Protein 2F7V (pdb70)

InterPro domains:
  IPR002933 Peptidase M20 [PF01546] (68-362)
  IPR011650 Peptidase M20, dimerisation domain [PF07687] (164-271)
  IPR036264 Bacterial exopeptidase dimerisation domain [SSF55031] (166-272)
  IPR043697 N-acetyl-L-citrulline deacetylase ArgE'-like [MF_02236] (4-364)
  IPR043697 N-acetyl-L-citrulline deacetylase ArgE'-like [NF006439] (1-364)
  IPR050072 Peptidase M20A family, bacterial cell wall biosynthesis [PTHR43808] (8-363)

B-factor: mean 25.12, std 8.08, range [11.91, 57.99]

GO terms:
  GO:0008777 acetylornithine deacetylase activity (F, EXP)
  GO:0043909 N-acetylcitrulline deacetylase activity (F, EXP)

Organism: Xanthomonas campestris pv. campestris (strain ATCC 33913 / DSM 3586 / NCPPB 528 / LMG 568 / P 25) (NCBI:txid190485)

Solvent-accessible surface area: 15583 Å² total; per-residue (Å²): 170,84,39,127,27,0,35,37,0,6,119,20,0,95,42,0,0,62,48,74,4,73,5,82,107,16,88,16,60,23,148,26,47,6,0,67,45,0,114,78,43,8,68,66,20,148,45,74,30,48,87,48,24,109,7,0,0,4,0,24,0,31,14,50,104,22,102,50,0,7,1,1,4,0,0,1,20,66,44,54,104,160,32,84,39,79,19,33,85,23,64,136,52,170,78,75,0,17,0,3,0,0,0,8,0,1,0,0,0,0,0,0,0,1,0,1,71,62,28,123,18,60,3,0,0,2,0,0,0,0,24,36,28,70,74,56,72,0,2,68,33,6,42,93,97,58,44,117,30,88,0,0,3,4,3,6,2,11,97,1,65,0,3,8,2,0,1,0,36,1,36,2,15,0,99,3,51,27,107,108,83,77,127,6,27,9,0,52,117,13,8,145,181,0,7,33,90,0,99,100,47,25,132,78,41,51,168,37,193,17,49,75,12,70,5,10,119,31,94,51,57,112,72,75,29,40,146,139,112,153,98,113,5,92,58,4,36,4,99,7,16,2,83,2,6,6,50,42,95,31,97,28,13,26,68,48,0,32,60,41,10,110,30,84,20,71,70,61,73,56,46,37,93,3,44,9,1,3,20,38,84,93,66,77,0,88,88,44,78,78,20,2,83,84,22,0,74,70,13,105,8,72,74,11,133,20,27,41,34,27,0,4,0,0,42,0,2,56,46,53,22,18,5,1,0,3,0,0,2,52,68,62,36,10,103,53,37,40,2,53,2,39,20,71,20,0,42,144,1,0,74,13,0,35,94,36,13,43,41,171

Foldseek 3Di:
DDDLLLVQLVVLLQQLLLFAQAPVVLPADQPDTPNVVLVVLQPQWDWDWDDPDSNKIKIKIWHDDAQEEEEAESHFHDADDPFPDAQSGWDDDPWWIFHTCCQRASSLVSLLSSLSVVARFTYIYMYTRHWPDFPHDRVVVVLVVVDHHQEYEYEHAPQQFWAQWEWKKWKKKFKAFADPVPCSNASVSLVVQLVVQLVVVQVVQQQDDDQHDGTKAKFWDDKDWDDDDPDGTRMMMTMMMITHGAQDDPVVSLVSSQVSGVVGTPDMGTRDIGHIRAHDHPVLNVVLSVSLVVVCVVLVGHHDTYYHDDDCQNVVNVSPHSYIYGHFHDCVLGPHHRRMTTSVRSVSSSVSVSCVGPND

Secondary structure (DSSP, 8-state):
---HHHHHHHHHHHHHHHS--BTTTT---SSSHHHHHHHTT-TT-EEEEEE-STT-EEEEEEES--SEEEEEE--B----SS-SS-TTS-EE-SSEEE-TTTTTTHHHHHHHHHHHTT----EEEEEES-TTSSS--HHHHHHTT----SEEEE---STT-BB--B--EEEEEEEEE-----TTS-HHHHHHHHHHHHHHHHHHTTT-EETTEES-EEEEEEEEE-SSTTS--SEEEEEEEEEPPTT--HHHHHHHHHHT-SS--SEEEEEEEE--BS-SSHHHHHHHHHHHHHHHHHTTPPBPPPBSS--THHHHHHTT--EEE--SS-GGGTT-TT-EEEHHHHHHHHHHHHHHHH--

CATH classification: 3.40.630.10 (+1 more: 3.30.70.360)

Nearest PDB structures (foldseek):
  2f7v-assembly1_A  TM=1.003E+00  e=1.109E-80  Xanthomonas campestris
  7lgp-assembly1_A  TM=7.594E-01  e=4.986E-23  Shigella flexneri 2a str. 301
  3ki9-assembly1_A  TM=6.583E-01  e=4.016E-18  Staphylococcus aureus subsp. aureus COL
  3khx-assembly1_A  TM=4.015E-01  e=1.243E-12  Staphylococcus aureus subsp. aureus COL
  3khz-assembly1_A  TM=4.023E-01  e=6.038E-12  Staphylococcus aureus subsp. aureus COL

Structure (mmCIF, N/CA/C/O backbone):
data_2F7V
#
_entry.id   2F7V
#
_cell.length_a   94.068
_cell.length_b   95.429
_cell.length_c   43.670
_cell.angle_alpha   90.00
_cell.angle_beta   93.77
_cell.angle_gamma   90.00
#
_symmetry.space_group_name_H-M   'C 1 2 1'
#
loop_
_entity.id
_entity.type
_entity.pdbx_description
1 polymer 'aectylcitrulline deacetylase'
2 non-polymer 'COBALT (II) ION'
3 water water
#
loop_
_atom_site.group_PDB
_atom_site.id
_atom_site.type_symbol
_atom_site.label_atom_id
_atom_site.label_alt_id
_atom_site.label_comp_id
_atom_site.label_asym_id
_atom_site.label_entity_id
_atom_site.label_seq_id
_atom_site.pdbx_PDB_ins_code
_atom_site.Cartn_x
_atom_site.Cartn_y
_atom_site.Cartn_z
_atom_site.occupancy
_atom_site.B_iso_or_equiv
_atom_site.auth_seq_id
_atom_site.auth_comp_id
_atom_site.auth_asym_id
_atom_site.auth_atom_id
_atom_site.pdbx_PDB_model_num
ATOM 1 N N . HIS A 1 3 ? 46.352 42.202 15.458 1.00 39.18 0 HIS A N 1
ATOM 2 C CA . HIS A 1 3 ? 46.943 41.971 14.108 1.00 38.97 0 HIS A CA 1
ATOM 3 C C . HIS A 1 3 ? 46.119 42.646 13.021 1.00 38.03 0 HIS A C 1
ATOM 4 O O . HIS A 1 3 ? 44.894 42.518 12.979 1.00 37.04 0 HIS A O 1
ATOM 11 N N . MET A 1 4 ? 46.799 43.363 12.137 1.00 35.89 1 MET A N 1
ATOM 12 C CA . MET A 1 4 ? 46.116 44.063 11.065 1.00 34.91 1 MET A CA 1
ATOM 13 C C . MET A 1 4 ? 46.843 43.931 9.736 1.00 33.20 1 MET A C 1
ATOM 14 O O . MET A 1 4 ? 48.064 43.769 9.688 1.00 31.82 1 MET A O 1
ATOM 19 N N . THR A 1 5 ? 46.071 43.984 8.659 1.00 29.98 2 THR A N 1
ATOM 20 C CA . THR A 1 5 ? 46.603 43.910 7.308 1.00 27.68 2 THR A CA 1
ATOM 21 C C . THR A 1 5 ? 45.843 44.964 6.523 1.00 27.22 2 THR A C 1
ATOM 22 O O . THR A 1 5 ? 44.757 45.379 6.932 1.00 24.71 2 THR A O 1
ATOM 26 N N . ASP A 1 6 ? 46.406 45.405 5.406 1.00 26.03 3 ASP A N 1
ATOM 27 C CA . ASP A 1 6 ? 45.740 46.408 4.590 1.00 26.29 3 ASP A CA 1
ATOM 28 C C . ASP A 1 6 ? 44.408 45.869 4.083 1.00 24.48 3 ASP A C 1
ATOM 29 O O . ASP A 1 6 ? 43.422 46.598 4.004 1.00 22.10 3 ASP A O 1
ATOM 34 N N . LEU A 1 7 ? 44.390 44.585 3.741 1.00 24.37 4 LEU A N 1
ATOM 35 C CA . LEU A 1 7 ? 43.183 43.951 3.227 1.00 23.88 4 LEU A CA 1
ATOM 36 C C . LEU A 1 7 ? 42.083 43.932 4.282 1.00 22.66 4 LEU A C 1
ATOM 37 O O . LEU A 1 7 ? 40.915 44.186 3.981 1.00 21.68 4 LEU A O 1
ATOM 42 N N . LEU A 1 8 ? 42.455 43.627 5.521 1.00 21.91 5 LEU A N 1
ATOM 43 C CA . LEU A 1 8 ? 41.484 43.594 6.610 1.00 22.07 5 LEU A CA 1
ATOM 44 C C . LEU A 1 8 ? 41.040 45.020 6.945 1.00 22.40 5 LEU A C 1
ATOM 45 O O . LEU A 1 8 ? 39.862 45.273 7.208 1.00 21.37 5 LEU A O 1
ATOM 50 N N . ALA A 1 9 ? 41.989 45.950 6.931 1.00 21.78 6 ALA A N 1
ATOM 51 C CA . ALA A 1 9 ? 41.683 47.345 7.226 1.00 21.63 6 ALA A CA 1
ATOM 52 C C . ALA A 1 9 ? 40.660 47.871 6.233 1.00 20.83 6 ALA A C 1
ATOM 53 O O . ALA A 1 9 ? 39.724 48.574 6.607 1.00 20.24 6 ALA A O 1
ATOM 55 N N . SER A 1 10 ? 40.845 47.525 4.963 1.00 20.63 7 SER A N 1
ATOM 56 C CA . SER A 1 10 ? 39.931 47.961 3.917 1.00 21.54 7 SER A CA 1
ATOM 57 C C . SER A 1 10 ? 38.570 47.304 4.098 1.00 20.65 7 SER A C 1
ATOM 58 O O . SER A 1 10 ? 37.538 47.943 3.908 1.00 18.96 7 SER A O 1
ATOM 61 N N . THR A 1 11 ? 38.571 46.026 4.460 1.00 18.95 8 THR A N 1
ATOM 62 C CA . THR A 1 11 ? 37.322 45.308 4.691 1.00 18.99 8 THR A CA 1
ATOM 63 C C . THR A 1 11 ? 36.529 46.011 5.796 1.00 19.56 8 THR A C 1
ATOM 64 O O . THR A 1 11 ? 35.327 46.246 5.659 1.00 18.62 8 THR A O 1
ATOM 68 N N . LEU A 1 12 ? 37.211 46.364 6.881 1.00 18.31 9 LEU A N 1
ATOM 69 C CA . LEU A 1 12 ? 36.561 47.028 8.008 1.00 20.10 9 LEU A CA 1
ATOM 70 C C . LEU A 1 12 ? 35.992 48.396 7.648 1.00 21.14 9 LEU A C 1
ATOM 71 O O . LEU A 1 12 ? 34.928 48.782 8.143 1.00 20.79 9 LEU A O 1
ATOM 76 N N . GLU A 1 13 ? 36.696 49.126 6.787 1.00 22.24 10 GLU A N 1
ATOM 77 C CA . GLU A 1 13 ? 36.245 50.450 6.371 1.00 23.24 10 GLU A CA 1
ATOM 78 C C . GLU A 1 13 ? 34.972 50.321 5.548 1.00 21.61 10 GLU A C 1
ATOM 79 O O . GLU A 1 13 ? 34.001 51.044 5.773 1.00 21.79 10 GLU A O 1
ATOM 85 N N . HIS A 1 14 ? 34.977 49.387 4.604 1.00 19.95 11 HIS A N 1
ATOM 86 C CA . HIS A 1 14 ? 33.808 49.151 3.771 1.00 21.57 11 HIS A CA 1
ATOM 87 C C . HIS A 1 14 ? 32.655 48.627 4.613 1.00 20.17 11 HIS A C 1
ATOM 88 O O . HIS A 1 14 ? 31.503 48.991 4.391 1.00 19.95 11 HIS A O 1
ATOM 95 N N . LEU A 1 15 ? 32.968 47.776 5.584 1.00 20.25 12 LEU A N 1
ATOM 96 C CA . LEU A 1 15 ? 31.935 47.207 6.443 1.00 19.09 12 LEU A CA 1
ATOM 97 C C . LEU A 1 15 ? 31.249 48.283 7.281 1.00 20.69 12 LEU A C 1
ATOM 98 O O . LEU A 1 15 ? 30.025 48.273 7.436 1.00 19.29 12 LEU A O 1
ATOM 103 N N . GLU A 1 16 ? 32.032 49.219 7.813 1.00 21.12 13 GLU A N 1
ATOM 104 C CA . GLU A 1 16 ? 31.464 50.292 8.627 1.00 21.69 13 GLU A CA 1
ATOM 105 C C . GLU A 1 16 ? 30.408 51.045 7.825 1.00 20.53 13 GLU A C 1
ATOM 106 O O . GLU A 1 16 ? 29.329 51.353 8.333 1.00 20.69 13 GLU A O 1
ATOM 112 N N . THR A 1 17 ? 30.727 51.332 6.567 1.00 19.12 14 THR A N 1
ATOM 113 C CA . THR A 1 17 ? 29.815 52.041 5.678 1.00 20.43 14 THR A CA 1
ATOM 114 C C . THR A 1 17 ? 28.586 51.181 5.377 1.00 19.73 14 THR A C 1
ATOM 115 O O . THR A 1 17 ? 27.451 51.636 5.507 1.00 20.00 14 THR A O 1
ATOM 119 N N . LEU A 1 18 ? 28.816 49.935 4.977 1.00 19.81 15 LEU A N 1
ATOM 120 C CA . LEU A 1 18 ? 27.711 49.030 4.664 1.00 18.90 15 LEU A CA 1
ATOM 121 C C . LEU A 1 18 ? 26.738 48.893 5.826 1.00 18.83 15 LEU A C 1
ATOM 122 O O . LEU A 1 18 ? 25.521 48.909 5.631 1.00 18.53 15 LEU A O 1
ATOM 127 N N . VAL A 1 19 ? 27.275 48.760 7.034 1.00 17.35 16 VAL A N 1
ATOM 128 C CA . VAL A 1 19 ? 26.446 48.621 8.220 1.00 19.46 16 VAL A CA 1
ATOM 129 C C . VAL A 1 19 ? 25.600 49.870 8.459 1.00 19.48 16 VAL A C 1
ATOM 130 O O . VAL A 1 19 ? 24.454 49.766 8.889 1.00 20.29 16 VAL A O 1
ATOM 134 N N . SER A 1 20 ? 26.162 51.042 8.171 1.00 19.75 17 SER A N 1
ATOM 135 C CA . SER A 1 20 ? 25.446 52.298 8.382 1.00 21.05 17 SER A CA 1
ATOM 136 C C . SER A 1 20 ? 24.197 52.436 7.516 1.00 22.52 17 SER A C 1
ATOM 137 O O . SER A 1 20 ? 23.293 53.198 7.859 1.00 22.77 17 SER A O 1
ATOM 140 N N . PHE A 1 21 ? 24.141 51.717 6.396 1.00 20.31 18 PHE A N 1
ATOM 141 C CA . PHE A 1 21 ? 22.962 51.767 5.533 1.00 21.80 18 PHE A CA 1
ATOM 142 C C . PHE A 1 21 ? 21.867 50.885 6.127 1.00 21.88 18 PHE A C 1
ATOM 143 O O . PHE A 1 21 ? 22.097 49.710 6.416 1.00 21.57 18 PHE A O 1
ATOM 151 N N . ASP A 1 22 ? 20.679 51.449 6.304 1.00 21.33 19 ASP A N 1
ATOM 152 C CA . ASP A 1 22 ? 19.561 50.691 6.854 1.00 20.78 19 ASP A CA 1
ATOM 153 C C . ASP A 1 22 ? 18.959 49.811 5.769 1.00 21.28 19 ASP A C 1
ATOM 154 O O . ASP A 1 22 ? 18.338 50.306 4.827 1.00 21.01 19 ASP A O 1
ATOM 159 N N . THR A 1 23 ? 19.160 48.503 5.894 1.00 17.94 20 THR A N 1
ATOM 160 C CA . THR A 1 23 ? 18.621 47.561 4.923 1.00 18.23 20 THR A CA 1
ATOM 161 C C . THR A 1 23 ? 17.775 46.498 5.617 1.00 18.24 20 THR A C 1
ATOM 162 O O . THR A 1 23 ? 17.657 45.368 5.133 1.00 18.63 20 THR A O 1
ATOM 166 N N . ARG A 1 24 ? 17.181 46.875 6.748 1.00 17.93 21 ARG A N 1
ATOM 167 C CA . ARG A 1 24 ? 16.337 45.965 7.508 1.00 17.79 21 ARG A CA 1
ATOM 168 C C . ARG A 1 24 ? 15.195 45.439 6.658 1.00 18.68 21 ARG A C 1
ATOM 169 O O . ARG A 1 24 ? 14.562 46.183 5.903 1.00 19.85 21 ARG A O 1
ATOM 177 N N . ASN A 1 25 ? 14.930 44.148 6.794 1.00 19.57 22 ASN A N 1
ATOM 178 C CA . ASN A 1 25 ? 13.876 43.504 6.030 1.00 19.40 22 ASN A CA 1
ATOM 179 C C . ASN A 1 25 ? 13.138 42.503 6.909 1.00 21.01 22 ASN A C 1
ATOM 180 O O . ASN A 1 25 ? 13.698 41.473 7.286 1.00 20.65 22 ASN A O 1
ATOM 185 N N . PRO A 1 26 ? 11.870 42.795 7.260 1.00 21.55 23 PRO A N 1
ATOM 186 C CA . PRO A 1 26 ? 11.059 43.974 6.912 1.00 22.49 23 PRO A CA 1
ATOM 187 C C . PRO A 1 26 ? 11.635 45.259 7.493 1.00 21.29 23 PRO A C 1
ATOM 188 O O . PRO A 1 26 ? 12.422 45.216 8.433 1.00 21.52 23 PRO A O 1
ATOM 192 N N . PRO A 1 27 ? 11.205 46.428 6.985 1.00 23.08 24 PRO A N 1
ATOM 193 C CA . PRO A 1 27 ? 10.230 46.691 5.922 1.00 22.65 24 PRO A CA 1
ATOM 194 C C . PRO A 1 27 ? 10.797 46.641 4.503 1.00 23.97 24 PRO A C 1
ATOM 195 O O . PRO A 1 27 ? 10.067 46.835 3.524 1.00 21.48 24 PRO A O 1
ATOM 199 N N . ARG A 1 28 ? 12.098 46.390 4.396 1.00 21.68 25 ARG A N 1
ATOM 200 C CA . ARG A 1 28 ? 12.767 46.316 3.099 1.00 22.90 25 ARG A CA 1
ATOM 201 C C . ARG A 1 28 ? 12.577 47.593 2.282 1.00 24.13 25 ARG A C 1
ATOM 202 O O . ARG A 1 28 ? 12.243 47.551 1.093 1.00 22.78 25 ARG A O 1
ATOM 210 N N . ALA A 1 29 ? 12.793 48.731 2.933 1.00 23.72 26 ALA A N 1
ATOM 211 C CA . ALA A 1 29 ? 12.679 50.029 2.282 1.00 25.11 26 ALA A CA 1
ATOM 212 C C . ALA A 1 29 ? 14.017 50.282 1.597 1.00 24.99 26 ALA A C 1
ATOM 213 O O . ALA A 1 29 ? 14.798 51.136 2.017 1.00 25.64 26 ALA A O 1
ATOM 215 N N . ILE A 1 30 ? 14.273 49.522 0.540 1.00 24.50 27 ILE A N 1
ATOM 216 C CA . ILE A 1 30 ? 15.522 49.623 -0.198 1.00 23.99 27 ILE A CA 1
ATOM 217 C C . ILE A 1 30 ? 15.281 50.151 -1.610 1.00 24.52 27 ILE A C 1
ATOM 218 O O . ILE A 1 30 ? 14.505 49.581 -2.369 1.00 24.86 27 ILE A O 1
ATOM 223 N N . ALA A 1 31 ? 15.948 51.246 -1.958 1.00 25.51 28 ALA A N 1
ATOM 224 C CA . ALA A 1 31 ? 15.773 51.846 -3.276 1.00 25.32 28 ALA A CA 1
ATOM 225 C C . ALA A 1 31 ? 16.944 51.557 -4.196 1.00 25.77 28 ALA A C 1
ATOM 226 O O . ALA A 1 31 ? 18.057 51.308 -3.740 1.00 25.42 28 ALA A O 1
ATOM 228 N N . ALA A 1 32 ? 16.684 51.592 -5.498 1.00 25.79 29 ALA A N 1
ATOM 229 C CA . ALA A 1 32 ? 17.726 51.349 -6.487 1.00 29.04 29 ALA A CA 1
ATOM 230 C C . ALA A 1 32 ? 18.666 52.550 -6.537 1.00 30.67 29 ALA A C 1
ATOM 231 O O . ALA A 1 32 ? 19.877 52.398 -6.689 1.00 32.50 29 ALA A O 1
ATOM 233 N N . GLU A 1 33 ? 18.099 53.743 -6.401 1.00 31.53 30 GLU A N 1
ATOM 234 C CA . GLU A 1 33 ? 18.883 54.972 -6.437 1.00 33.29 30 GLU A CA 1
ATOM 235 C C . GLU A 1 33 ? 19.254 55.429 -5.036 1.00 31.65 30 GLU A C 1
ATOM 236 O O . GLU A 1 33 ? 18.479 55.272 -4.091 1.00 30.47 30 GLU A O 1
ATOM 242 N N . GLY A 1 34 ? 20.446 56.004 -4.914 1.00 30.89 31 GLY A N 1
ATOM 243 C CA . GLY A 1 34 ? 20.916 56.470 -3.628 1.00 30.11 31 GLY A CA 1
ATOM 244 C C . GLY A 1 34 ? 21.275 55.301 -2.734 1.00 29.82 31 GLY A C 1
ATOM 245 O O . GLY A 1 34 ? 21.329 54.150 -3.179 1.00 29.97 31 GLY A O 1
ATOM 246 N N . GLY A 1 35 ? 21.538 55.610 -1.471 1.00 28.06 32 GLY A N 1
ATOM 247 C CA . GLY A 1 35 ? 21.861 54.595 -0.488 1.00 26.48 32 GLY A CA 1
ATOM 248 C C . GLY A 1 35 ? 23.000 53.643 -0.785 1.00 25.62 32 GLY A C 1
ATOM 249 O O . GLY A 1 35 ? 23.974 53.981 -1.461 1.00 24.83 32 GLY A O 1
ATOM 250 N N . ILE A 1 36 ? 22.852 52.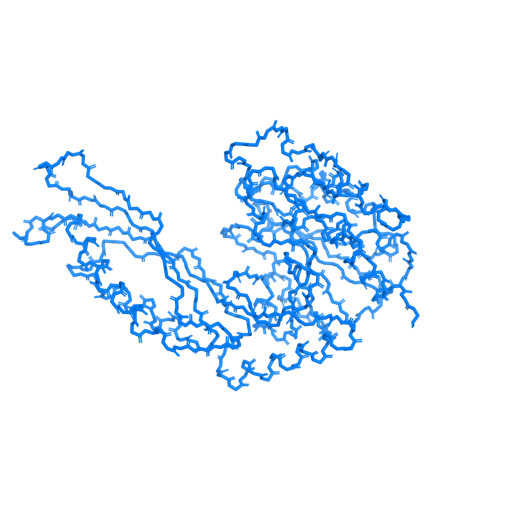427 -0.273 1.00 23.34 33 ILE A N 1
ATOM 251 C CA . ILE A 1 36 ? 23.859 51.388 -0.411 1.00 22.38 33 ILE A CA 1
ATOM 252 C C . ILE A 1 36 ? 24.273 51.033 -1.843 1.00 22.15 33 ILE A C 1
ATOM 253 O O . ILE A 1 36 ? 25.450 50.775 -2.100 1.00 22.56 33 ILE A O 1
ATOM 258 N N . PHE A 1 37 ? 23.330 51.026 -2.781 1.00 21.93 34 PHE A N 1
ATOM 259 C CA . PHE A 1 37 ? 23.682 50.698 -4.155 1.00 22.83 34 PHE A CA 1
ATOM 260 C C . PHE A 1 37 ? 24.492 51.801 -4.841 1.00 23.55 34 PHE A C 1
ATOM 261 O O . PHE A 1 37 ? 25.369 51.511 -5.653 1.00 24.30 34 PHE A O 1
ATOM 269 N N . ASP A 1 38 ? 24.209 53.060 -4.519 1.00 24.17 35 ASP A N 1
ATOM 270 C CA . ASP A 1 38 ? 24.981 54.156 -5.098 1.00 24.98 35 ASP A CA 1
ATOM 271 C C . ASP A 1 38 ? 26.406 54.025 -4.568 1.00 25.35 35 ASP A C 1
ATOM 272 O O . ASP A 1 38 ? 27.368 54.346 -5.262 1.00 26.94 35 ASP A O 1
ATOM 277 N N . TYR A 1 39 ? 26.532 53.543 -3.333 1.00 25.87 36 TYR A N 1
ATOM 278 C CA . TYR A 1 39 ? 27.842 53.366 -2.711 1.00 24.68 36 TYR A CA 1
ATOM 279 C C . TYR A 1 39 ? 28.637 52.277 -3.422 1.00 25.56 36 TYR A C 1
ATOM 280 O O . TYR A 1 39 ? 29.790 52.487 -3.805 1.00 25.79 36 TYR A O 1
ATOM 289 N N . LEU A 1 40 ? 28.020 51.113 -3.601 1.00 24.30 37 LEU A N 1
ATOM 290 C CA . LEU A 1 40 ? 28.693 50.005 -4.271 1.00 25.08 37 LEU A CA 1
ATOM 291 C C . LEU A 1 40 ? 29.089 50.354 -5.706 1.00 27.17 37 LEU A C 1
ATOM 292 O O . LEU A 1 40 ? 30.108 49.877 -6.203 1.00 25.65 37 LEU A O 1
ATOM 297 N N . ARG A 1 41 ? 28.290 51.192 -6.365 1.00 29.03 38 ARG A N 1
ATOM 298 C CA . ARG A 1 41 ? 28.589 51.605 -7.735 1.00 31.87 38 ARG A CA 1
ATOM 299 C C . ARG A 1 41 ? 29.956 52.275 -7.824 1.00 31.92 38 ARG A C 1
ATOM 300 O O . ARG A 1 41 ? 30.654 52.146 -8.828 1.00 35.58 38 ARG A O 1
ATOM 308 N N . ALA A 1 42 ? 30.328 52.996 -6.773 1.00 32.27 39 ALA A N 1
ATOM 309 C CA . ALA A 1 42 ? 31.596 53.714 -6.745 1.00 32.37 39 ALA A CA 1
ATOM 310 C C . ALA A 1 42 ? 32.744 52.932 -6.114 1.00 31.94 39 ALA A C 1
ATOM 311 O O . ALA A 1 42 ? 33.856 53.446 -5.992 1.00 31.65 39 ALA A O 1
ATOM 313 N N . GLN A 1 43 ? 32.484 51.690 -5.725 1.00 29.82 40 GLN A N 1
ATOM 314 C CA . GLN A 1 43 ? 33.517 50.878 -5.090 1.00 28.48 40 GLN A CA 1
ATOM 315 C C . GLN A 1 43 ? 33.895 49.633 -5.880 1.00 26.64 40 GLN A C 1
ATOM 316 O O . GLN A 1 43 ? 34.509 48.713 -5.332 1.00 25.88 40 GLN A O 1
ATOM 322 N N . LEU A 1 44 ? 33.541 49.608 -7.162 1.00 24.87 41 LEU A N 1
ATOM 323 C CA . LEU A 1 44 ? 33.831 48.462 -8.016 1.00 25.88 41 LEU A CA 1
ATOM 324 C C . LEU A 1 44 ? 34.596 48.858 -9.277 1.00 25.72 41 LEU A C 1
ATOM 325 O O . LEU A 1 44 ? 34.055 48.825 -10.382 1.00 27.16 41 LEU A O 1
ATOM 330 N N . PRO A 1 45 ? 35.877 49.228 -9.128 1.00 26.05 42 PRO A N 1
ATOM 331 C CA . PRO A 1 45 ? 36.692 49.629 -10.281 1.00 26.86 42 PRO A CA 1
ATOM 332 C C . PRO A 1 45 ? 36.900 48.522 -11.310 1.00 26.49 42 PRO A C 1
ATOM 333 O O . PRO A 1 45 ? 37.217 47.387 -10.961 1.00 27.04 42 PRO A O 1
ATOM 337 N N . GLY A 1 46 ? 36.708 48.860 -12.581 1.00 26.47 43 GLY A N 1
ATOM 338 C CA . GLY A 1 46 ? 36.895 47.891 -13.644 1.00 26.72 43 GLY A CA 1
ATOM 339 C C . GLY A 1 46 ? 35.696 47.004 -13.918 1.00 25.35 43 GLY A C 1
ATOM 340 O O . GLY A 1 46 ? 35.707 46.223 -14.866 1.00 26.06 43 GLY A O 1
ATOM 341 N N . PHE A 1 47 ? 34.660 47.120 -13.093 1.00 26.07 44 PHE A N 1
ATOM 342 C CA . PHE A 1 47 ? 33.459 46.308 -13.263 1.00 25.95 44 PHE A CA 1
ATOM 343 C C . PHE A 1 47 ? 32.395 46.960 -14.140 1.00 26.36 44 PHE A C 1
ATOM 344 O O . PHE A 1 47 ? 32.221 48.179 -14.123 1.00 25.12 44 PHE A O 1
ATOM 352 N N . GLN A 1 48 ? 31.689 46.132 -14.902 1.00 28.17 45 GLN A N 1
ATOM 353 C CA . GLN A 1 48 ? 30.569 46.589 -15.718 1.00 29.87 45 GLN A CA 1
ATOM 354 C C . GLN A 1 48 ? 29.477 46.431 -14.662 1.00 29.13 45 GLN A C 1
ATOM 355 O O . GLN A 1 48 ? 29.291 45.333 -14.137 1.00 28.09 45 GLN A O 1
ATOM 361 N N . VAL A 1 49 ? 28.773 47.508 -14.332 1.00 26.86 46 VAL A N 1
ATOM 362 C CA . VAL A 1 49 ? 27.750 47.438 -13.292 1.00 27.04 46 VAL A CA 1
ATOM 363 C C . VAL A 1 49 ? 26.330 47.760 -13.733 1.00 27.59 46 VAL A C 1
ATOM 364 O O . VAL A 1 49 ? 26.090 48.700 -14.486 1.00 26.55 46 VAL A O 1
ATOM 368 N N . GLU A 1 50 ? 25.390 46.966 -13.234 1.00 26.80 47 GLU A N 1
ATOM 369 C CA . GLU A 1 50 ? 23.981 47.132 -13.552 1.00 27.03 47 GLU A CA 1
ATOM 370 C C . GLU A 1 50 ? 23.134 46.995 -12.291 1.00 26.81 47 GLU A C 1
ATOM 371 O O . GLU A 1 50 ? 23.308 46.058 -11.517 1.00 24.69 47 GLU A O 1
ATOM 377 N N . VAL A 1 51 ? 22.228 47.942 -12.080 1.00 25.58 48 VAL A N 1
ATOM 378 C CA . VAL A 1 51 ? 21.343 47.897 -10.925 1.00 25.78 48 VAL A CA 1
ATOM 379 C C . VAL A 1 51 ? 19.936 47.672 -11.453 1.00 26.87 48 VAL A C 1
ATOM 380 O O . VAL A 1 51 ? 19.441 48.454 -12.269 1.00 26.77 48 VAL A O 1
ATOM 384 N N . ILE A 1 52 ? 19.300 46.599 -10.994 1.00 25.74 49 ILE A N 1
ATOM 385 C CA . ILE A 1 52 ? 17.954 46.265 -11.441 1.00 26.10 49 ILE A CA 1
ATOM 386 C C . ILE A 1 52 ? 16.939 46.331 -10.307 1.00 25.82 49 ILE A C 1
ATOM 387 O O . ILE A 1 52 ? 17.042 45.603 -9.320 1.00 24.99 49 ILE A O 1
ATOM 392 N N . ASP A 1 53 ? 15.956 47.211 -10.459 1.00 25.84 50 ASP A N 1
ATOM 393 C CA . ASP A 1 53 ? 14.914 47.377 -9.455 1.00 25.78 50 ASP A CA 1
ATOM 394 C C . ASP A 1 53 ? 13.778 46.419 -9.783 1.00 26.64 50 ASP A C 1
ATOM 395 O O . ASP A 1 53 ? 13.120 46.559 -10.812 1.00 26.76 50 ASP A O 1
ATOM 400 N N . HIS A 1 54 ? 13.561 45.433 -8.919 1.00 24.94 51 HIS A N 1
ATOM 401 C CA . HIS A 1 54 ? 12.498 44.465 -9.137 1.00 24.77 51 HIS A CA 1
ATOM 402 C C . HIS A 1 54 ? 11.236 44.888 -8.409 1.00 25.65 51 HIS A C 1
ATOM 403 O O . HIS A 1 54 ? 10.220 44.194 -8.453 1.00 25.63 51 HIS A O 1
ATOM 410 N N . GLY A 1 55 ? 11.324 46.031 -7.733 1.00 24.58 52 GLY A N 1
ATOM 411 C CA . GLY A 1 55 ? 10.192 46.579 -7.013 1.00 25.80 52 GLY A CA 1
ATOM 412 C C . GLY A 1 55 ? 10.058 46.240 -5.540 1.00 25.99 52 GLY A C 1
ATOM 413 O O . GLY A 1 55 ? 10.523 45.198 -5.075 1.00 24.54 52 GLY A O 1
ATOM 414 N N . ASP A 1 56 ? 9.425 47.152 -4.807 1.00 24.86 53 ASP A N 1
ATOM 415 C CA . ASP A 1 56 ? 9.155 46.976 -3.386 1.00 24.79 53 ASP A CA 1
ATOM 416 C C . ASP A 1 56 ? 10.352 46.592 -2.522 1.00 23.13 53 ASP A C 1
ATOM 417 O O . ASP A 1 56 ? 10.219 45.805 -1.581 1.00 21.72 53 ASP A O 1
ATOM 422 N N . GLY A 1 57 ? 11.517 47.146 -2.839 1.00 21.46 54 GLY A N 1
ATOM 423 C CA . GLY A 1 57 ? 12.699 46.856 -2.047 1.00 21.34 54 GLY A CA 1
ATOM 424 C C . GLY A 1 57 ? 13.549 45.686 -2.502 1.00 19.74 54 GLY A C 1
ATOM 425 O O . GLY A 1 57 ? 14.561 45.389 -1.866 1.00 19.10 54 GLY A O 1
ATOM 426 N N . ALA A 1 58 ? 13.138 45.011 -3.571 1.00 17.77 55 ALA A N 1
ATOM 427 C CA . ALA A 1 58 ? 13.901 43.889 -4.116 1.00 19.94 55 ALA A CA 1
ATOM 428 C C . ALA A 1 58 ? 14.767 44.465 -5.235 1.00 20.09 55 ALA A C 1
ATOM 429 O O . ALA A 1 58 ? 14.303 44.647 -6.359 1.00 21.61 55 ALA A O 1
ATOM 431 N N . VAL A 1 59 ? 16.024 44.758 -4.915 1.00 20.81 56 VAL A N 1
ATOM 432 C CA . VAL A 1 59 ? 16.948 45.350 -5.874 1.00 19.65 56 VAL A CA 1
ATOM 433 C C . VAL A 1 59 ? 18.239 44.552 -5.968 1.00 20.41 56 VAL A C 1
ATOM 434 O O . VAL A 1 59 ? 18.746 44.060 -4.960 1.00 17.90 56 VAL A O 1
ATOM 438 N N . SER A 1 60 ? 18.766 44.432 -7.183 1.00 20.74 57 SER A N 1
ATOM 439 C CA . SER A 1 60 ? 20.007 43.701 -7.412 1.00 22.10 57 SER A CA 1
ATOM 440 C C . SER A 1 60 ? 21.065 44.548 -8.099 1.00 23.06 57 SER A C 1
ATOM 441 O O . SER A 1 60 ? 20.752 45.425 -8.908 1.00 23.91 57 SER A O 1
ATOM 444 N N . LEU A 1 61 ? 22.320 44.280 -7.762 1.00 22.81 58 LEU A N 1
ATOM 445 C CA . LEU A 1 61 ? 23.440 44.955 -8.399 1.00 21.91 58 LEU A CA 1
ATOM 446 C C . LEU A 1 61 ? 24.300 43.818 -8.936 1.00 22.72 58 LEU A C 1
ATOM 447 O O . LEU A 1 61 ? 24.849 43.024 -8.173 1.00 23.13 58 LEU A O 1
ATOM 452 N N . TYR A 1 62 ? 24.378 43.728 -10.257 1.00 21.58 59 TYR A N 1
ATOM 453 C CA . TYR A 1 62 ? 25.158 42.696 -10.921 1.00 21.21 59 TYR A CA 1
ATOM 454 C C . TYR A 1 62 ? 26.395 43.387 -11.474 1.00 22.35 59 TYR A C 1
ATOM 455 O O . TYR A 1 62 ? 26.289 44.324 -12.263 1.00 21.90 59 TYR A O 1
ATOM 464 N N . ALA A 1 63 ? 27.566 42.942 -11.032 1.00 21.38 60 ALA A N 1
ATOM 465 C CA . ALA A 1 63 ? 28.820 43.540 -11.475 1.00 21.88 60 ALA A CA 1
ATOM 466 C C . ALA A 1 63 ? 29.751 42.469 -12.018 1.00 22.83 60 ALA A C 1
ATOM 467 O O . ALA A 1 63 ? 29.938 41.428 -11.391 1.00 22.06 60 ALA A O 1
ATOM 469 N N . VAL A 1 64 ? 30.334 42.728 -13.185 1.00 21.85 61 VAL A N 1
ATOM 470 C CA . VAL A 1 64 ? 31.248 41.776 -13.803 1.00 23.31 61 VAL A CA 1
ATOM 471 C C . VAL A 1 64 ? 32.527 42.447 -14.299 1.00 24.22 61 VAL A C 1
ATOM 472 O O . VAL A 1 64 ? 32.485 43.467 -14.991 1.00 23.03 61 VAL A O 1
ATOM 476 N N . ARG A 1 65 ? 33.662 41.867 -13.929 1.00 23.89 62 ARG A N 1
ATOM 477 C CA . ARG A 1 65 ? 34.958 42.367 -14.358 1.00 24.39 62 ARG A CA 1
ATOM 478 C C . ARG A 1 65 ? 35.666 41.219 -15.062 1.00 25.58 62 ARG A C 1
ATOM 479 O O . ARG A 1 65 ? 35.895 40.162 -14.469 1.00 24.20 62 ARG A O 1
ATOM 487 N N . GLY A 1 66 ? 35.994 41.424 -16.336 1.00 26.59 63 GLY A N 1
ATOM 488 C CA . GLY A 1 66 ? 36.665 40.391 -17.105 1.00 26.93 63 GLY A CA 1
ATOM 489 C C . GLY A 1 66 ? 35.738 39.247 -17.473 1.00 27.17 63 GLY A C 1
ATOM 490 O O . GLY A 1 66 ? 34.559 39.462 -17.748 1.00 26.81 63 GLY A O 1
ATOM 491 N N . THR A 1 67 ? 36.269 38.028 -17.472 1.00 26.92 64 THR A N 1
ATOM 492 C CA . THR A 1 67 ? 35.483 36.841 -17.801 1.00 28.21 64 THR A CA 1
ATOM 493 C C . THR A 1 67 ? 35.593 35.806 -16.682 1.00 27.30 64 THR A C 1
ATOM 494 O O . THR A 1 67 ? 36.127 34.715 -16.877 1.00 27.30 64 THR A O 1
ATOM 498 N N . PRO A 1 68 ? 35.078 36.137 -15.489 1.00 25.59 65 PRO A N 1
ATOM 499 C CA . PRO A 1 68 ? 35.133 35.223 -14.344 1.00 24.71 65 PRO A CA 1
ATOM 500 C C . PRO A 1 68 ? 34.356 33.922 -14.546 1.00 24.90 65 PRO A C 1
ATOM 501 O O . PRO A 1 68 ? 33.351 33.885 -15.259 1.00 24.72 65 PRO A O 1
ATOM 505 N N . LYS A 1 69 ? 34.829 32.851 -13.917 1.00 24.51 66 LYS A N 1
ATOM 506 C CA . LYS A 1 69 ? 34.160 31.558 -14.021 1.00 25.52 66 LYS A CA 1
ATOM 507 C C . LYS A 1 69 ? 33.224 31.339 -12.835 1.00 23.57 66 LYS A C 1
ATOM 508 O O . LYS A 1 69 ? 32.362 30.459 -12.869 1.00 23.85 66 LYS A O 1
ATOM 514 N N . TYR A 1 70 ? 33.401 32.144 -11.791 1.00 23.23 67 TYR A N 1
ATOM 515 C CA . TYR A 1 70 ? 32.582 32.029 -10.587 1.00 21.52 67 TYR A CA 1
ATOM 516 C C . TYR A 1 70 ? 31.780 33.282 -10.282 1.00 20.93 67 TYR A C 1
ATOM 517 O O . TYR A 1 70 ? 32.188 34.392 -10.610 1.00 20.77 67 TYR A O 1
ATOM 526 N N . LEU A 1 71 ? 30.634 33.086 -9.637 1.00 19.16 68 LEU A N 1
ATOM 527 C CA . LEU A 1 71 ? 29.771 34.191 -9.256 1.00 17.02 68 LEU A CA 1
ATOM 528 C C . LEU A 1 71 ? 29.643 34.224 -7.738 1.00 17.49 68 LEU A C 1
ATOM 529 O O . LEU A 1 71 ? 29.410 33.189 -7.109 1.00 18.46 68 LEU A O 1
ATOM 534 N N . PHE A 1 72 ? 29.825 35.402 -7.150 1.00 15.09 69 PHE A N 1
ATOM 535 C CA . PHE A 1 72 ? 29.672 35.559 -5.705 1.00 16.51 69 PHE A CA 1
ATOM 536 C C . PHE A 1 72 ? 28.362 36.297 -5.482 1.00 16.98 69 PHE A C 1
ATOM 537 O O . PHE A 1 72 ? 28.186 37.399 -5.991 1.00 17.41 69 PHE A O 1
ATOM 545 N N . ASN A 1 73 ? 27.441 35.686 -4.742 1.00 15.99 70 ASN A N 1
ATOM 546 C CA . ASN A 1 73 ? 26.161 36.323 -4.428 1.00 16.66 70 ASN A CA 1
ATOM 547 C C . ASN A 1 73 ? 26.163 36.669 -2.944 1.00 16.99 70 ASN A C 1
ATOM 548 O O . ASN A 1 73 ? 26.517 35.837 -2.110 1.00 16.50 70 ASN A O 1
ATOM 553 N N . VAL A 1 74 ? 25.785 37.902 -2.621 1.00 16.04 71 VAL A N 1
ATOM 554 C CA . VAL A 1 74 ? 25.716 38.345 -1.236 1.00 16.24 71 VAL A CA 1
ATOM 555 C C . VAL A 1 74 ? 24.453 39.182 -1.073 1.00 17.04 71 VAL A C 1
ATOM 556 O O . VAL A 1 74 ? 24.247 40.148 -1.812 1.00 17.06 71 VAL A O 1
ATOM 560 N N . HIS A 1 75 ? 23.596 38.805 -0.129 1.00 16.60 72 HIS A N 1
ATOM 561 C CA . HIS A 1 75 ? 22.394 39.587 0.103 1.00 16.70 72 HIS A CA 1
ATOM 562 C C . HIS A 1 75 ? 22.779 40.754 1.011 1.00 18.63 72 HIS A C 1
ATOM 563 O O . HIS A 1 75 ? 23.578 40.599 1.939 1.00 17.57 72 HIS A O 1
ATOM 570 N N . LEU A 1 76 ? 22.236 41.931 0.710 1.00 17.94 73 LEU A N 1
ATOM 571 C CA . LEU A 1 76 ? 22.543 43.140 1.463 1.00 18.62 73 LEU A CA 1
ATOM 572 C C . LEU A 1 76 ? 21.517 43.503 2.522 1.00 17.55 73 LEU A C 1
ATOM 573 O O . LEU A 1 76 ? 21.774 44.371 3.359 1.00 17.69 73 LEU A O 1
ATOM 578 N N . ASP A 1 77 ? 20.349 42.870 2.485 1.00 16.62 74 ASP A N 1
ATOM 579 C CA . ASP A 1 77 ? 19.350 43.159 3.502 1.00 16.33 74 ASP A CA 1
ATOM 580 C C . ASP A 1 77 ? 19.748 42.467 4.800 1.00 16.40 74 ASP A C 1
ATOM 581 O O . ASP A 1 77 ? 20.515 41.506 4.791 1.00 17.31 74 ASP A O 1
ATOM 586 N N . THR A 1 78 ? 19.249 42.983 5.916 1.00 16.29 75 THR A N 1
ATOM 587 C CA . THR A 1 78 ? 19.524 42.404 7.226 1.00 18.09 75 THR A CA 1
ATOM 588 C C . THR A 1 78 ? 18.185 42.158 7.900 1.00 19.27 75 THR A C 1
ATOM 589 O O . THR A 1 78 ? 17.147 42.615 7.421 1.00 20.03 75 THR A O 1
ATOM 593 N N . VAL A 1 79 ? 18.198 41.416 8.999 1.00 21.18 76 VAL A N 1
ATOM 594 C CA . VAL A 1 79 ? 16.968 41.180 9.733 1.00 21.97 76 VAL A CA 1
ATOM 595 C C . VAL A 1 79 ? 16.724 42.456 10.528 1.00 23.27 76 VAL A C 1
ATOM 596 O O . VAL A 1 79 ? 17.594 43.330 10.590 1.00 19.79 76 VAL A O 1
ATOM 600 N N . PRO A 1 80 ? 15.529 42.600 11.120 1.00 23.16 77 PRO A N 1
ATOM 601 C CA . PRO A 1 80 ? 15.265 43.811 11.902 1.00 24.41 77 PRO A CA 1
ATOM 602 C C . PRO A 1 80 ? 16.184 43.814 13.123 1.00 26.34 77 PRO A C 1
ATOM 603 O O . PRO A 1 80 ? 16.745 42.780 13.483 1.00 25.99 77 PRO A O 1
ATOM 607 N N . ASP A 1 81 ? 16.327 44.970 13.759 1.00 28.50 78 ASP A N 1
ATOM 608 C CA . ASP A 1 81 ? 17.189 45.092 14.929 1.00 32.28 78 ASP A CA 1
ATOM 609 C C . ASP A 1 81 ? 16.481 44.733 16.227 1.00 35.09 78 ASP A C 1
ATOM 610 O O . ASP A 1 81 ? 15.275 44.484 16.248 1.00 35.14 78 ASP A O 1
ATOM 615 N N . SER A 1 82 ? 17.257 44.722 17.308 1.00 38.08 79 SER A N 1
ATOM 616 C CA . SER A 1 82 ? 16.758 44.420 18.643 1.00 39.50 79 SER A CA 1
ATOM 617 C C . SER A 1 82 ? 15.918 43.149 18.687 1.00 40.13 79 SER A C 1
ATOM 618 O O . SER A 1 82 ? 15.827 42.423 17.696 1.00 40.40 79 SER A O 1
ATOM 621 N N . PRO A 1 83 ? 15.308 42.846 19.846 1.00 40.16 80 PRO A N 1
ATOM 622 C CA . PRO A 1 83 ? 15.356 43.608 21.101 1.00 39.31 80 PRO A CA 1
ATOM 623 C C . PRO A 1 83 ? 16.680 43.460 21.844 1.00 37.34 80 PRO A C 1
ATOM 624 O O . PRO A 1 83 ? 17.400 42.479 21.654 1.00 38.24 80 PRO A O 1
ATOM 628 N N . HIS A 1 84 ? 16.997 44.454 22.670 1.00 34.42 81 HIS A N 1
ATOM 629 C CA . HIS A 1 84 ? 18.192 44.442 23.513 1.00 32.04 81 HIS A CA 1
ATOM 630 C C . HIS A 1 84 ? 19.547 44.911 22.978 1.00 29.85 81 HIS A C 1
ATOM 631 O O . HIS A 1 84 ? 20.569 44.639 23.605 1.00 26.43 81 HIS A O 1
ATOM 638 N N . TRP A 1 85 ? 19.586 45.602 21.842 1.00 28.23 82 TRP A N 1
ATOM 639 C CA . TRP A 1 85 ? 20.875 46.091 21.352 1.00 29.00 82 TRP A CA 1
ATOM 640 C C . TRP A 1 85 ? 21.405 47.120 22.353 1.00 30.03 82 TRP A C 1
ATOM 641 O O . TRP A 1 85 ? 20.664 47.999 22.790 1.00 30.30 82 TRP A O 1
ATOM 652 N N . SER A 1 86 ? 22.682 47.013 22.711 1.00 29.30 83 SER A N 1
ATOM 653 C CA . SER A 1 86 ? 23.275 47.932 23.681 1.00 30.82 83 SER A CA 1
ATOM 654 C C . SER A 1 86 ? 23.695 49.273 23.085 1.00 30.64 83 SER A C 1
ATOM 655 O O . SER A 1 86 ? 24.064 50.195 23.812 1.00 32.34 83 SER A O 1
ATOM 658 N N . ALA A 1 87 ? 23.642 49.383 21.764 1.00 30.36 84 ALA A N 1
ATOM 659 C CA . ALA A 1 87 ? 24.004 50.624 21.088 1.00 29.41 84 ALA A CA 1
ATOM 660 C C . ALA A 1 87 ? 23.395 50.637 19.693 1.00 28.90 84 ALA A C 1
ATOM 661 O O . ALA A 1 87 ? 22.862 49.625 19.237 1.00 29.93 84 ALA A O 1
ATOM 663 N N . ASP A 1 88 ? 23.474 51.785 19.026 1.00 28.28 85 ASP A N 1
ATOM 664 C CA . ASP A 1 88 ? 22.919 51.947 17.685 1.00 27.68 85 ASP A CA 1
ATOM 665 C C . ASP A 1 88 ? 23.355 50.788 16.795 1.00 25.22 85 ASP A C 1
ATOM 666 O O . ASP A 1 88 ? 24.539 50.621 16.522 1.00 24.17 85 ASP A O 1
ATOM 671 N N . PRO A 1 89 ? 22.396 49.973 16.331 1.00 24.81 86 PRO A N 1
ATOM 672 C CA . PRO A 1 89 ? 22.707 48.827 15.470 1.00 23.57 86 PRO A CA 1
ATOM 673 C C . PRO A 1 89 ? 23.353 49.210 14.141 1.00 23.34 86 PRO A C 1
ATOM 674 O O . PRO A 1 89 ? 24.019 48.386 13.510 1.00 21.93 86 PRO A O 1
ATOM 678 N N . HIS A 1 90 ? 23.157 50.456 13.715 1.00 22.30 87 HIS A N 1
ATOM 679 C CA . HIS A 1 90 ? 23.707 50.914 12.442 1.00 22.15 87 HIS A CA 1
ATOM 680 C C . HIS A 1 90 ? 25.039 51.657 12.548 1.00 23.03 87 HIS A C 1
ATOM 681 O O . HIS A 1 90 ? 25.542 52.208 11.565 1.00 22.89 87 HIS A O 1
ATOM 688 N N . VAL A 1 91 ? 25.603 51.665 13.749 1.00 22.26 88 VAL A N 1
ATOM 689 C CA . VAL A 1 91 ? 26.897 52.291 13.990 1.00 22.46 88 VAL A CA 1
ATOM 690 C C . VAL A 1 91 ? 27.819 51.154 14.416 1.00 23.22 88 VAL A C 1
ATOM 691 O O . VAL A 1 91 ? 27.783 50.715 15.566 1.00 23.35 88 VAL A O 1
ATOM 695 N N . MET A 1 92 ? 28.631 50.671 13.482 1.00 24.10 89 MET A N 1
ATOM 696 C CA . MET A 1 92 ? 29.542 49.571 13.769 1.00 23.35 89 MET A CA 1
ATOM 697 C C . MET A 1 92 ? 30.511 49.916 14.894 1.00 24.47 89 MET A C 1
ATOM 698 O O . MET A 1 92 ? 31.129 50.982 14.897 1.00 25.27 89 MET A O 1
ATOM 703 N N . ARG A 1 93 ? 30.623 49.010 15.857 1.00 25.70 90 ARG A N 1
ATOM 704 C CA . ARG A 1 93 ? 31.529 49.193 16.977 1.00 26.04 90 ARG A CA 1
ATOM 705 C C . ARG A 1 93 ? 32.662 48.197 16.828 1.00 28.04 90 ARG A C 1
ATOM 706 O O . ARG A 1 93 ? 32.512 47.163 16.177 1.00 26.14 90 ARG A O 1
ATOM 714 N N . ARG A 1 94 ? 33.800 48.500 17.433 1.00 28.98 91 ARG A N 1
ATOM 715 C CA . ARG A 1 94 ? 34.936 47.609 17.315 1.00 32.25 91 ARG A CA 1
ATOM 716 C C . ARG A 1 94 ? 35.607 47.346 18.650 1.00 33.02 91 ARG A C 1
ATOM 717 O O . ARG A 1 94 ? 35.742 48.247 19.481 1.00 33.91 91 ARG A O 1
ATOM 725 N N . THR A 1 95 ? 35.998 46.094 18.858 1.00 34.10 92 THR A N 1
ATOM 726 C CA . THR A 1 95 ? 36.692 45.696 20.073 1.00 34.49 92 THR A CA 1
ATOM 727 C C . THR A 1 95 ? 38.041 45.148 19.623 1.00 35.52 92 THR A C 1
ATOM 728 O O . THR A 1 95 ? 38.359 45.165 18.433 1.00 35.77 92 THR A O 1
ATOM 732 N N . GLU A 1 96 ? 38.825 44.648 20.569 1.00 36.64 93 GLU A N 1
ATOM 733 C CA . GLU A 1 96 ? 40.139 44.110 20.250 1.00 37.69 93 GLU A CA 1
ATOM 734 C C . GLU A 1 96 ? 40.101 42.934 19.269 1.00 36.50 93 GLU A C 1
ATOM 735 O O . GLU A 1 96 ? 41.036 42.745 18.493 1.00 36.73 93 GLU A O 1
ATOM 741 N N . ASP A 1 97 ? 39.026 42.152 19.285 1.00 34.11 94 ASP A N 1
ATOM 742 C CA . ASP A 1 97 ? 38.958 40.992 18.400 1.00 32.86 94 ASP A CA 1
ATOM 743 C C . ASP A 1 97 ? 37.719 40.863 17.520 1.00 29.72 94 ASP A C 1
ATOM 744 O O . ASP A 1 97 ? 37.567 39.865 16.821 1.00 25.86 94 ASP A O 1
ATOM 749 N N . ARG A 1 98 ? 36.828 41.845 17.544 1.00 28.00 95 ARG A N 1
ATOM 750 C CA . ARG A 1 98 ? 35.630 41.736 16.716 1.00 28.19 95 ARG A CA 1
ATOM 751 C C . ARG A 1 98 ? 34.930 43.066 16.476 1.00 26.04 95 ARG A C 1
ATOM 752 O O . ARG A 1 98 ? 35.268 44.081 17.085 1.00 25.54 95 ARG A O 1
ATOM 760 N N . VAL A 1 99 ? 33.966 43.053 15.561 1.00 24.93 96 VAL A N 1
ATOM 761 C CA . VAL A 1 99 ? 33.185 44.242 15.256 1.00 24.20 96 VAL A CA 1
ATOM 762 C C . VAL A 1 99 ? 31.726 43.893 15.518 1.00 23.94 96 VAL A C 1
ATOM 763 O O . VAL A 1 99 ? 31.323 42.737 15.391 1.00 23.61 96 VAL A O 1
ATOM 767 N N . ILE A 1 100 ? 30.949 44.899 15.898 1.00 22.94 97 ILE A N 1
ATOM 768 C CA . ILE A 1 100 ? 29.546 44.718 16.235 1.00 22.32 97 ILE A CA 1
ATOM 769 C C . ILE A 1 100 ? 28.669 45.638 15.394 1.00 21.57 97 ILE A C 1
ATOM 770 O O . ILE A 1 100 ? 28.985 46.811 15.211 1.00 22.80 97 ILE A O 1
ATOM 775 N N . GLY A 1 101 ? 27.575 45.096 14.871 1.00 20.49 98 GLY A N 1
ATOM 776 C CA . GLY A 1 101 ? 26.682 45.902 14.064 1.00 18.43 98 GLY A CA 1
ATOM 777 C C . GLY A 1 101 ? 25.648 45.044 13.373 1.00 19.51 98 GLY A C 1
ATOM 778 O O . GLY A 1 101 ? 25.880 43.857 13.137 1.00 19.27 98 GLY A O 1
ATOM 779 N N . LEU A 1 102 ? 24.504 45.636 13.043 1.00 17.99 99 LEU A N 1
ATOM 780 C CA . LEU A 1 102 ? 23.450 44.883 12.379 1.00 19.13 99 LEU A CA 1
ATOM 781 C C . LEU A 1 102 ? 23.937 44.425 11.006 1.00 18.14 99 LEU A C 1
ATOM 782 O O . LEU A 1 102 ? 24.274 45.242 10.147 1.00 17.35 99 LEU A O 1
ATOM 787 N N . GLY A 1 103 ? 24.006 43.110 10.820 1.00 19.57 100 GLY A N 1
ATOM 788 C CA . GLY A 1 103 ? 24.456 42.562 9.554 1.00 19.73 100 GLY A CA 1
ATOM 789 C C . GLY A 1 103 ? 25.947 42.290 9.410 1.00 20.42 100 GLY A C 1
ATOM 790 O O . GLY A 1 103 ? 26.381 41.819 8.352 1.00 22.22 100 GLY A O 1
ATOM 791 N N . VAL A 1 104 ? 26.750 42.571 10.434 1.00 20.11 101 VAL A N 1
ATOM 792 C CA . VAL A 1 104 ? 28.188 42.318 10.303 1.00 20.56 101 VAL A CA 1
ATOM 793 C C . VAL A 1 104 ? 28.473 40.837 10.096 1.00 21.34 101 VAL A C 1
ATOM 794 O O . VAL A 1 104 ? 29.435 40.475 9.414 1.00 22.28 101 VAL A O 1
ATOM 798 N N . CYS A 1 105 ? 27.630 39.989 10.678 1.00 20.22 102 CYS A N 1
ATOM 799 C CA . CYS A 1 105 ? 27.789 38.547 10.556 1.00 20.79 102 CYS A CA 1
ATOM 800 C C . CYS A 1 105 ? 26.928 37.985 9.436 1.00 19.95 102 CYS A C 1
ATOM 801 O O . CYS A 1 105 ? 27.359 37.103 8.694 1.00 21.71 102 CYS A O 1
ATOM 804 N N . ASP A 1 106 ? 25.711 38.502 9.309 1.00 18.66 103 ASP A N 1
ATOM 805 C CA . ASP A 1 106 ? 24.802 38.034 8.280 1.00 19.49 103 ASP A CA 1
ATOM 806 C C . ASP A 1 106 ? 24.235 39.203 7.479 1.00 19.03 103 ASP A C 1
ATOM 807 O O . ASP A 1 106 ? 23.221 39.774 7.869 1.00 20.20 103 ASP A O 1
ATOM 812 N N . ILE A 1 107 ? 24.882 39.580 6.375 1.00 17.31 104 ILE A N 1
ATOM 813 C CA . ILE A 1 107 ? 26.107 38.953 5.881 1.00 15.42 104 ILE A CA 1
ATOM 814 C C . ILE A 1 107 ? 26.942 40.046 5.192 1.00 16.09 104 ILE A C 1
ATOM 815 O O . ILE A 1 107 ? 27.684 39.789 4.239 1.00 17.31 104 ILE A O 1
ATOM 820 N N . LYS A 1 108 ? 26.813 41.275 5.689 1.00 14.99 105 LYS A N 1
ATOM 821 C CA . LYS A 1 108 ? 27.541 42.413 5.124 1.00 14.90 105 LYS A CA 1
ATOM 822 C C . LYS A 1 108 ? 29.056 42.273 5.241 1.00 16.49 105 LYS A C 1
ATOM 823 O O . LYS A 1 108 ? 29.797 42.903 4.491 1.00 15.89 105 LYS A O 1
ATOM 829 N N . GLY A 1 109 ? 29.513 41.451 6.180 1.00 16.48 106 GLY A N 1
ATOM 830 C CA . GLY A 1 109 ? 30.945 41.245 6.330 1.00 17.05 106 GLY A CA 1
ATOM 831 C C . GLY A 1 109 ? 31.532 40.664 5.055 1.00 16.77 106 GLY A C 1
ATOM 832 O O . GLY A 1 109 ? 32.638 41.027 4.638 1.00 18.12 106 GLY A O 1
ATOM 833 N N . ALA A 1 110 ? 30.787 39.757 4.428 1.00 17.58 107 ALA A N 1
ATOM 834 C CA . ALA A 1 110 ? 31.226 39.129 3.187 1.00 16.44 107 ALA A CA 1
ATOM 835 C C . ALA A 1 110 ? 31.249 40.150 2.055 1.00 16.79 107 ALA A C 1
ATOM 836 O O . ALA A 1 110 ? 32.147 40.141 1.215 1.00 17.77 107 ALA A O 1
ATOM 838 N N . ALA A 1 111 ? 30.248 41.021 2.029 1.00 16.24 108 ALA A N 1
ATOM 839 C CA . ALA A 1 111 ? 30.170 42.042 0.994 1.00 17.77 108 ALA A CA 1
ATOM 840 C C . ALA A 1 111 ? 31.358 42.996 1.100 1.00 17.58 108 ALA A C 1
ATOM 841 O O . ALA A 1 111 ? 31.969 43.363 0.094 1.00 17.52 108 ALA A O 1
ATOM 843 N N . ALA A 1 112 ? 31.676 43.390 2.328 1.00 17.25 109 ALA A N 1
ATOM 844 C CA . ALA A 1 112 ? 32.784 44.304 2.582 1.00 17.70 109 ALA A CA 1
ATOM 845 C C . ALA A 1 112 ? 34.103 43.691 2.133 1.00 17.38 109 ALA A C 1
ATOM 846 O O . ALA A 1 112 ? 34.943 44.369 1.541 1.00 17.30 109 ALA A O 1
ATOM 848 N N . ALA A 1 113 ? 34.279 42.406 2.418 1.00 16.28 110 ALA A N 1
ATOM 849 C CA . ALA A 1 113 ? 35.501 41.702 2.039 1.00 16.09 110 ALA A CA 1
ATOM 850 C C . ALA A 1 113 ? 35.618 41.605 0.518 1.00 16.47 110 ALA A C 1
ATOM 851 O O . ALA A 1 113 ? 36.691 41.815 -0.044 1.00 18.43 110 ALA A O 1
ATOM 853 N N . LEU A 1 114 ? 34.516 41.273 -0.147 1.00 16.20 111 LEU A N 1
ATOM 854 C CA . LEU A 1 114 ? 34.526 41.172 -1.601 1.00 15.48 111 LEU A CA 1
ATOM 855 C C . LEU A 1 114 ? 34.836 42.527 -2.239 1.00 16.51 111 LEU A C 1
ATOM 856 O O . LEU A 1 114 ? 35.553 42.602 -3.238 1.00 17.40 111 LEU A O 1
ATOM 861 N N . VAL A 1 115 ? 34.302 43.6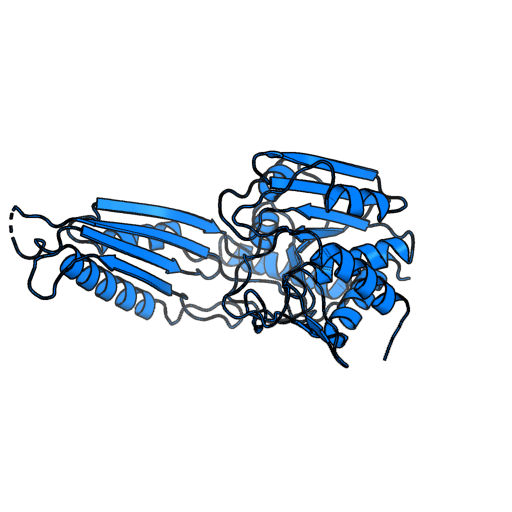00 -1.667 1.00 18.41 112 VAL A N 1
ATOM 862 C CA . VAL A 1 115 ? 34.586 44.931 -2.202 1.00 18.75 112 VAL A CA 1
ATOM 863 C C . VAL A 1 115 ? 36.061 45.258 -1.971 1.00 19.67 112 VAL A C 1
ATOM 864 O O . VAL A 1 115 ? 36.721 45.857 -2.822 1.00 20.65 112 VAL A O 1
ATOM 868 N N . ALA A 1 116 ? 36.583 44.854 -0.822 1.00 18.97 113 ALA A N 1
ATOM 869 C CA . ALA A 1 116 ? 37.987 45.103 -0.524 1.00 19.92 113 ALA A CA 1
ATOM 870 C C . ALA A 1 116 ? 38.848 44.402 -1.569 1.00 21.21 113 ALA A C 1
ATOM 871 O O . ALA A 1 116 ? 39.800 44.981 -2.096 1.00 20.83 113 ALA A O 1
ATOM 873 N N . ALA A 1 117 ? 38.504 43.155 -1.877 1.00 20.50 114 ALA A N 1
ATOM 874 C CA . ALA A 1 117 ? 39.257 42.389 -2.868 1.00 20.80 114 ALA A CA 1
ATOM 875 C C . ALA A 1 117 ? 39.174 43.048 -4.243 1.00 21.76 114 ALA A C 1
ATOM 876 O O . ALA A 1 117 ? 40.160 43.091 -4.982 1.00 21.35 114 ALA A O 1
ATOM 878 N N . ALA A 1 118 ? 37.998 43.565 -4.587 1.00 19.91 115 ALA A N 1
ATOM 879 C CA . ALA A 1 118 ? 37.812 44.217 -5.879 1.00 20.42 115 ALA A CA 1
ATOM 880 C C . ALA A 1 118 ? 38.733 45.427 -6.000 1.00 20.20 115 ALA A C 1
ATOM 881 O O . ALA A 1 118 ? 39.181 45.768 -7.092 1.00 20.93 115 ALA A O 1
ATOM 883 N N . ASN A 1 119 ? 39.017 46.061 -4.868 1.00 21.23 116 ASN A N 1
ATOM 884 C CA . ASN A 1 119 ? 39.870 47.247 -4.830 1.00 22.95 116 ASN A CA 1
ATOM 885 C C . ASN A 1 119 ? 41.345 46.974 -4.539 1.00 24.30 116 ASN A C 1
ATOM 886 O O . ASN A 1 119 ? 42.142 47.909 -4.436 1.00 24.35 116 ASN A O 1
ATOM 891 N N . ALA A 1 120 ? 41.711 45.704 -4.417 1.00 23.21 117 ALA A N 1
ATOM 892 C CA . ALA A 1 120 ? 43.093 45.335 -4.122 1.00 23.09 117 ALA A CA 1
ATOM 893 C C . ALA A 1 120 ? 43.795 44.702 -5.321 1.00 23.07 117 ALA A C 1
ATOM 894 O O . ALA A 1 120 ? 44.981 44.364 -5.255 1.00 24.59 117 ALA A O 1
ATOM 896 N N . GLY A 1 121 ? 43.054 44.541 -6.409 1.00 22.82 118 GLY A N 1
ATOM 897 C CA . GLY A 1 121 ? 43.596 43.948 -7.617 1.00 23.81 118 GLY A CA 1
ATOM 898 C C . GLY A 1 121 ? 42.527 44.001 -8.688 1.00 24.57 118 GLY A C 1
ATOM 899 O O . GLY A 1 121 ? 41.364 44.256 -8.378 1.00 24.44 118 GLY A O 1
ATOM 900 N N . ASP A 1 122 ? 42.905 43.760 -9.940 1.00 24.90 119 ASP A N 1
ATOM 901 C CA . ASP A 1 122 ? 41.942 43.802 -11.035 1.00 26.13 119 ASP A CA 1
ATOM 902 C C . ASP A 1 122 ? 41.639 42.430 -11.627 1.00 24.29 119 ASP A C 1
ATOM 903 O O . ASP A 1 122 ? 41.367 42.309 -12.822 1.00 25.60 119 ASP A O 1
ATOM 908 N N . GLY A 1 123 ? 41.679 41.395 -10.791 1.00 23.97 120 GLY A N 1
ATOM 909 C CA . GLY A 1 123 ? 41.400 40.057 -11.279 1.00 22.87 120 GLY A CA 1
ATOM 910 C C . GLY A 1 123 ? 39.945 39.900 -11.680 1.00 22.19 120 GLY A C 1
ATOM 911 O O . GLY A 1 123 ? 39.098 40.673 -11.242 1.00 23.41 120 GLY A O 1
ATOM 912 N N . ASP A 1 124 ? 39.656 38.909 -12.517 1.00 21.67 121 ASP A N 1
ATOM 913 C CA . ASP A 1 124 ? 38.288 38.662 -12.965 1.00 23.09 121 ASP A CA 1
ATOM 914 C C . ASP A 1 124 ? 37.392 38.354 -11.770 1.00 23.06 121 ASP A C 1
ATOM 915 O O . ASP A 1 124 ? 37.811 37.694 -10.821 1.00 21.64 121 ASP A O 1
ATOM 920 N N . ALA A 1 125 ? 36.157 38.838 -11.819 1.00 20.70 122 ALA A N 1
ATOM 921 C CA . ALA A 1 125 ? 35.222 38.607 -10.733 1.00 19.31 122 ALA A CA 1
ATOM 922 C C . ALA A 1 125 ? 33.809 39.003 -11.147 1.00 19.98 122 ALA A C 1
ATOM 923 O O . ALA A 1 125 ? 33.617 39.886 -11.983 1.00 19.91 122 ALA A O 1
ATOM 925 N N . ALA A 1 126 ? 32.827 38.324 -10.567 1.00 19.97 123 ALA A N 1
ATOM 926 C CA . ALA A 1 126 ? 31.425 38.609 -10.834 1.00 19.57 123 ALA A CA 1
ATOM 927 C C . ALA A 1 126 ? 30.720 38.633 -9.484 1.00 19.92 123 ALA A C 1
ATOM 928 O O . ALA A 1 126 ? 30.835 37.688 -8.700 1.00 17.83 123 ALA A O 1
ATOM 930 N N . PHE A 1 127 ? 30.017 39.727 -9.206 1.00 18.46 124 PHE A N 1
ATOM 931 C CA . PHE A 1 127 ? 29.294 39.878 -7.945 1.00 18.04 124 PHE A CA 1
ATOM 932 C C . PHE A 1 127 ? 27.813 40.106 -8.226 1.00 18.75 124 PHE A C 1
ATOM 933 O O . PHE A 1 127 ? 27.460 40.806 -9.174 1.00 19.10 124 PHE A O 1
ATOM 941 N N . LEU A 1 128 ? 26.954 39.512 -7.404 1.00 18.05 125 LEU A N 1
ATOM 942 C CA . LEU A 1 128 ? 25.516 39.734 -7.518 1.00 17.49 125 LEU A CA 1
ATOM 943 C C . LEU A 1 128 ? 25.056 40.103 -6.112 1.00 18.17 125 LEU A C 1
ATOM 944 O O . LEU A 1 128 ? 24.974 39.243 -5.237 1.00 18.61 125 LEU A O 1
ATOM 949 N N . PHE A 1 129 ? 24.795 41.388 -5.888 1.00 18.62 126 PHE A N 1
ATOM 950 C CA . PHE A 1 129 ? 24.336 41.854 -4.585 1.00 17.72 126 PHE A CA 1
ATOM 951 C C . PHE A 1 129 ? 22.820 41.978 -4.624 1.00 19.00 126 PHE A C 1
ATOM 952 O O . PHE A 1 129 ? 22.283 42.798 -5.364 1.00 21.92 126 PHE A O 1
ATOM 960 N N . SER A 1 130 ? 22.137 41.158 -3.833 1.00 17.70 127 SER A N 1
ATOM 961 C CA . SER A 1 130 ? 20.681 41.172 -3.785 1.00 17.15 127 SER A CA 1
ATOM 962 C C . SER A 1 130 ? 20.218 41.799 -2.478 1.00 17.03 127 SER A C 1
ATOM 963 O O . SER A 1 130 ? 21.032 42.061 -1.600 1.00 17.60 127 SER A O 1
ATOM 966 N N . SER A 1 131 ? 18.916 42.029 -2.330 1.00 17.66 128 SER A N 1
ATOM 967 C CA . SER A 1 131 ? 18.430 42.675 -1.112 1.00 18.53 128 SER A CA 1
ATOM 968 C C . SER A 1 131 ? 17.147 42.096 -0.520 1.00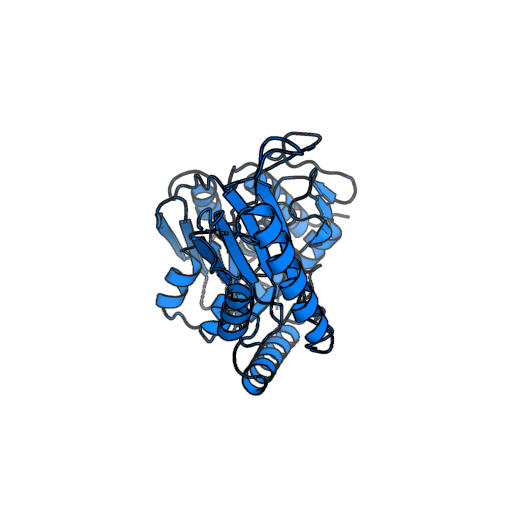 18.02 128 SER A C 1
ATOM 969 O O . SER A 1 131 ? 16.456 42.785 0.228 1.00 19.55 128 SER A O 1
ATOM 972 N N . ASP A 1 132 ? 16.837 40.838 -0.807 1.00 17.68 129 ASP A N 1
ATOM 973 C CA . ASP A 1 132 ? 15.580 40.280 -0.320 1.00 17.77 129 ASP A CA 1
ATOM 974 C C . ASP A 1 132 ? 15.621 38.861 0.245 1.00 17.62 129 ASP A C 1
ATOM 975 O O . ASP A 1 132 ? 14.602 38.177 0.269 1.00 16.20 129 ASP A O 1
ATOM 980 N N . GLU A 1 133 ? 16.781 38.434 0.729 1.00 17.32 130 GLU A N 1
ATOM 981 C CA . GLU A 1 133 ? 16.946 37.082 1.262 1.00 18.17 130 GLU A CA 1
ATOM 982 C C . GLU A 1 133 ? 16.319 36.807 2.631 1.00 17.50 130 GLU A C 1
ATOM 983 O O . GLU A 1 133 ? 15.868 35.689 2.891 1.00 18.63 130 GLU A O 1
ATOM 989 N N . GLU A 1 134 ? 16.278 37.826 3.490 1.00 18.59 131 GLU A N 1
ATOM 990 C CA . GLU A 1 134 ? 15.794 37.680 4.866 1.00 18.61 131 GLU A CA 1
ATOM 991 C C . GLU A 1 134 ? 14.305 37.544 5.139 1.00 20.16 131 GLU A C 1
ATOM 992 O O . GLU A 1 134 ? 13.913 37.268 6.278 1.00 21.42 131 GLU A O 1
ATOM 998 N N . ALA A 1 135 ? 13.471 37.727 4.126 1.00 19.45 132 ALA A N 1
ATOM 999 C CA . ALA A 1 135 ? 12.033 37.625 4.350 1.00 21.22 132 ALA A CA 1
ATOM 1000 C C . ALA A 1 135 ? 11.276 37.090 3.141 1.00 22.45 132 ALA A C 1
ATOM 1001 O O . ALA A 1 135 ? 11.870 36.593 2.184 1.00 22.03 132 ALA A O 1
ATOM 1003 N N . ASN A 1 136 ? 9.955 37.205 3.193 1.00 24.27 133 ASN A N 1
ATOM 1004 C CA . ASN A 1 136 ? 9.099 36.729 2.116 1.00 26.20 133 ASN A CA 1
ATOM 1005 C C . ASN A 1 136 ? 9.132 37.624 0.889 1.00 24.28 133 ASN A C 1
ATOM 1006 O O . ASN A 1 136 ? 9.800 38.659 0.869 1.00 24.57 133 ASN A O 1
ATOM 1011 N N . ASP A 1 137 ? 8.401 37.208 -0.138 1.00 24.91 134 ASP A N 1
ATOM 1012 C CA . ASP A 1 137 ? 8.323 37.941 -1.393 1.00 24.40 134 ASP A CA 1
ATOM 1013 C C . ASP A 1 137 ? 9.690 38.213 -2.022 1.00 23.20 134 ASP A C 1
ATOM 1014 O O . ASP A 1 137 ? 9.977 39.333 -2.442 1.00 22.20 134 ASP A O 1
ATOM 1019 N N . PRO A 1 138 ? 10.563 37.193 -2.088 1.00 22.40 135 PRO A N 1
ATOM 1020 C CA . PRO A 1 138 ? 11.872 37.443 -2.700 1.00 20.99 135 PRO A CA 1
ATOM 1021 C C . PRO A 1 138 ? 11.674 37.536 -4.216 1.00 21.03 135 PRO A C 1
ATOM 1022 O O . PRO A 1 138 ? 10.742 36.933 -4.755 1.00 21.33 135 PRO A O 1
ATOM 1026 N N . ARG A 1 139 ? 12.535 38.286 -4.897 1.00 19.32 136 ARG A N 1
ATOM 1027 C CA . ARG A 1 139 ? 12.427 38.444 -6.349 1.00 20.11 136 ARG A CA 1
ATOM 1028 C C . ARG A 1 139 ? 13.771 38.428 -7.076 1.00 20.19 136 ARG A C 1
ATOM 1029 O O . ARG A 1 139 ? 13.858 37.998 -8.231 1.00 20.50 136 ARG A O 1
ATOM 1037 N N . CYS A 1 140 ? 14.812 38.898 -6.395 1.00 19.35 137 CYS A N 1
ATOM 1038 C CA . CYS A 1 140 ? 16.149 39.005 -6.976 1.00 18.30 137 CYS A CA 1
ATOM 1039 C C . CYS A 1 140 ? 16.764 37.764 -7.617 1.00 17.74 137 CYS A C 1
ATOM 1040 O O . CYS A 1 140 ? 17.084 37.771 -8.811 1.00 18.88 137 CYS A O 1
ATOM 1043 N N . ILE A 1 141 ? 16.941 36.701 -6.841 1.00 15.84 138 ILE A N 1
ATOM 1044 C CA . ILE A 1 141 ? 17.560 35.498 -7.374 1.00 16.36 138 ILE A CA 1
ATOM 1045 C C . ILE A 1 141 ? 16.754 34.853 -8.494 1.00 16.17 138 ILE A C 1
ATOM 1046 O O . ILE A 1 141 ? 17.320 34.433 -9.505 1.00 17.97 138 ILE A O 1
ATOM 1051 N N . ALA A 1 142 ? 15.439 34.777 -8.323 1.00 16.41 139 ALA A N 1
ATOM 1052 C CA . ALA A 1 142 ? 14.593 34.193 -9.356 1.00 17.39 139 ALA A CA 1
ATOM 1053 C C . ALA A 1 142 ? 14.786 34.967 -10.660 1.00 18.42 139 ALA A C 1
ATOM 1054 O O . ALA A 1 142 ? 14.935 34.375 -11.732 1.00 19.01 139 ALA A O 1
ATOM 1056 N N . ALA A 1 143 ? 14.802 36.294 -10.564 1.00 19.68 140 ALA A N 1
ATOM 1057 C CA . ALA A 1 143 ? 14.983 37.135 -11.745 1.00 19.74 140 ALA A CA 1
ATOM 1058 C C . ALA A 1 143 ? 16.352 36.904 -12.383 1.00 20.01 140 ALA A C 1
ATOM 1059 O O . ALA A 1 143 ? 16.475 36.843 -13.609 1.00 21.43 140 ALA A O 1
ATOM 1061 N N . PHE A 1 144 ? 17.384 36.772 -11.556 1.00 18.46 141 PHE A N 1
ATOM 1062 C CA . PHE A 1 144 ? 18.722 36.550 -12.077 1.00 19.14 141 PHE A CA 1
ATOM 1063 C C . PHE A 1 144 ? 18.819 35.209 -12.795 1.00 19.68 141 PHE A C 1
ATOM 1064 O O . PHE A 1 144 ? 19.415 35.115 -13.869 1.00 19.63 141 PHE A O 1
ATOM 1072 N N . LEU A 1 145 ? 18.231 34.173 -12.204 1.00 17.44 142 LEU A N 1
ATOM 1073 C CA . LEU A 1 145 ? 18.270 32.845 -12.807 1.00 18.76 142 LEU A CA 1
ATOM 1074 C C . LEU A 1 145 ? 17.619 32.826 -14.191 1.00 20.65 142 LEU A C 1
ATOM 1075 O O . LEU A 1 145 ? 18.067 32.110 -15.084 1.00 20.59 142 LEU A O 1
ATOM 1080 N N . ALA A 1 146 ? 16.569 33.622 -14.365 1.00 21.84 143 ALA A N 1
ATOM 1081 C CA . ALA A 1 146 ? 15.863 33.678 -15.642 1.00 23.28 143 ALA A CA 1
ATOM 1082 C C . ALA A 1 146 ? 16.734 34.212 -16.781 1.00 24.33 143 ALA A C 1
ATOM 1083 O O . ALA A 1 146 ? 16.372 34.098 -17.951 1.00 26.13 143 ALA A O 1
ATOM 1085 N N . ARG A 1 147 ? 17.880 34.793 -16.445 1.00 25.27 144 ARG A N 1
ATOM 1086 C CA . ARG A 1 147 ? 18.772 35.335 -17.463 1.00 27.64 144 ARG A CA 1
ATOM 1087 C C . ARG A 1 147 ? 19.691 34.276 -18.074 1.00 28.32 144 ARG A C 1
ATOM 1088 O O . ARG A 1 147 ? 20.325 34.513 -19.105 1.00 30.27 144 ARG A O 1
ATOM 1096 N N . GLY A 1 148 ? 19.755 33.111 -17.439 1.00 27.32 145 GLY A N 1
ATOM 1097 C CA . GLY A 1 148 ? 20.584 32.023 -17.938 1.00 28.47 145 GLY A CA 1
ATOM 1098 C C . GLY A 1 148 ? 22.043 32.345 -18.216 1.00 29.07 145 GLY A C 1
ATOM 1099 O O . GLY A 1 148 ? 22.573 31.971 -19.262 1.00 30.39 145 GLY A O 1
ATOM 1100 N N . LEU A 1 149 ? 22.697 33.029 -17.283 1.00 27.94 146 LEU A N 1
ATOM 1101 C CA . LEU A 1 149 ? 24.102 33.391 -17.438 1.00 27.94 146 LEU A CA 1
ATOM 1102 C C . LEU A 1 149 ? 24.995 32.247 -16.951 1.00 27.52 146 LEU A C 1
ATOM 1103 O O . LEU A 1 149 ? 24.853 31.769 -15.827 1.00 27.28 146 LEU A O 1
ATOM 1108 N N . PRO A 1 150 ? 25.936 31.795 -17.791 1.00 28.25 147 PRO A N 1
ATOM 1109 C CA . PRO A 1 150 ? 26.816 30.698 -17.384 1.00 27.83 147 PRO A CA 1
ATOM 1110 C C . PRO A 1 150 ? 27.884 31.031 -16.347 1.00 27.85 147 PRO A C 1
ATOM 1111 O O . PRO A 1 150 ? 28.512 32.094 -16.386 1.00 27.63 147 PRO A O 1
ATOM 1115 N N . TYR A 1 151 ? 28.070 30.097 -15.419 1.00 25.67 148 TYR A N 1
ATOM 1116 C CA . TYR A 1 151 ? 29.071 30.195 -14.365 1.00 24.98 148 TYR A CA 1
ATOM 1117 C C . TYR A 1 151 ? 29.399 28.776 -13.929 1.00 24.33 148 TYR A C 1
ATOM 1118 O O . TYR A 1 151 ? 28.502 27.938 -13.812 1.00 23.93 148 TYR A O 1
ATOM 1127 N N . ASP A 1 152 ? 30.679 28.498 -13.703 1.00 24.26 149 ASP A N 1
ATOM 1128 C CA . ASP A 1 152 ? 31.089 27.163 -13.284 1.00 24.86 149 ASP A CA 1
ATOM 1129 C C . ASP A 1 152 ? 30.557 26.854 -11.895 1.00 24.05 149 ASP A C 1
ATOM 1130 O O . ASP A 1 152 ? 30.294 25.696 -11.561 1.00 24.58 149 ASP A O 1
ATOM 1135 N N . ALA A 1 153 ? 30.406 27.894 -11.084 1.00 21.75 150 ALA A N 1
ATOM 1136 C CA . ALA A 1 153 ? 29.888 27.729 -9.733 1.00 21.18 150 ALA A CA 1
ATOM 1137 C C . ALA A 1 153 ? 29.459 29.057 -9.144 1.00 19.16 150 ALA A C 1
ATOM 1138 O O . ALA A 1 153 ? 29.937 30.121 -9.548 1.00 19.80 150 ALA A O 1
ATOM 1140 N N . VAL A 1 154 ? 28.548 28.985 -8.182 1.00 17.16 151 VAL A N 1
ATOM 1141 C CA . VAL A 1 154 ? 28.061 30.176 -7.515 1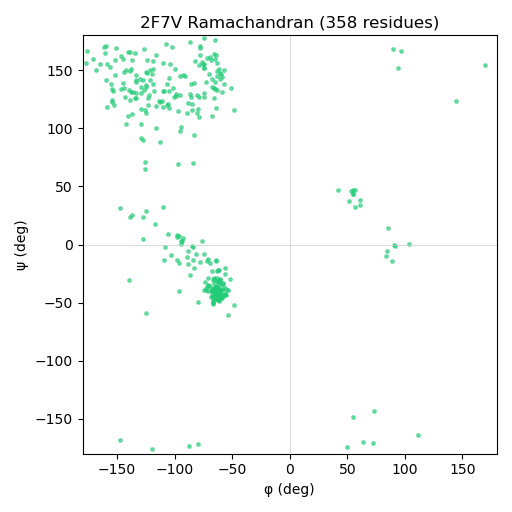.00 15.90 151 VAL A CA 1
ATOM 1142 C C . VAL A 1 154 ? 28.316 30.017 -6.027 1.00 15.86 151 VAL A C 1
ATOM 1143 O O . VAL A 1 154 ? 27.933 29.009 -5.432 1.00 17.23 151 VAL A O 1
ATOM 1147 N N . LEU A 1 155 ? 28.991 30.990 -5.432 1.00 14.73 152 LEU A N 1
ATOM 1148 C CA . LEU A 1 155 ? 29.236 30.949 -3.994 1.00 15.85 152 LEU A CA 1
ATOM 1149 C C . LEU A 1 155 ? 28.288 31.958 -3.356 1.00 17.02 152 LEU A C 1
ATOM 1150 O O . LEU A 1 155 ? 28.348 33.157 -3.652 1.00 17.54 152 LEU A O 1
ATOM 1155 N N . VAL A 1 156 ? 27.394 31.464 -2.504 1.00 16.71 153 VAL A N 1
ATOM 1156 C CA . VAL A 1 156 ? 26.425 32.316 -1.822 1.00 15.23 153 VAL A CA 1
ATOM 1157 C C . VAL A 1 156 ? 26.918 32.573 -0.407 1.00 15.78 153 VAL A C 1
ATOM 1158 O O . VAL A 1 156 ? 27.217 31.644 0.333 1.00 14.10 153 VAL A O 1
ATOM 1162 N N . ALA A 1 157 ? 26.997 33.844 -0.037 1.00 14.65 154 ALA A N 1
ATOM 1163 C CA . ALA A 1 157 ? 27.478 34.218 1.281 1.00 15.89 154 ALA A CA 1
ATOM 1164 C C . ALA A 1 157 ? 26.461 34.104 2.417 1.00 16.64 154 ALA A C 1
ATOM 1165 O O . ALA A 1 157 ? 25.338 34.610 2.333 1.00 16.43 154 ALA A O 1
ATOM 1167 N N . GLU A 1 158 ? 26.885 33.412 3.471 1.00 15.60 155 GLU A N 1
ATOM 1168 C CA . GLU A 1 158 ? 26.129 33.221 4.711 1.00 16.49 155 GLU A CA 1
ATOM 1169 C C . GLU A 1 158 ? 27.218 32.863 5.722 1.00 14.57 155 GLU A C 1
ATOM 1170 O O . GLU A 1 158 ? 28.283 32.388 5.337 1.00 16.27 155 GLU A O 1
ATOM 1176 N N . PRO A 1 159 ? 26.982 33.103 7.019 1.00 16.67 156 PRO A N 1
ATOM 1177 C CA . PRO A 1 159 ? 28.033 32.761 7.985 1.00 17.11 156 PRO A CA 1
ATOM 1178 C C . PRO A 1 159 ? 28.263 31.254 8.101 1.00 18.22 156 PRO A C 1
ATOM 1179 O O . PRO A 1 159 ? 27.410 30.526 8.610 1.00 16.93 156 PRO A O 1
ATOM 1183 N N . THR A 1 160 ? 29.420 30.803 7.616 1.00 17.13 157 THR A N 1
ATOM 1184 C CA . THR A 1 160 ? 29.781 29.386 7.644 1.00 17.85 157 THR A CA 1
ATOM 1185 C C . THR A 1 160 ? 31.151 29.198 8.289 1.00 18.18 157 THR A C 1
ATOM 1186 O O . THR A 1 160 ? 31.826 28.201 8.037 1.00 18.47 157 THR A O 1
ATOM 1190 N N . MET A 1 161 ? 31.553 30.157 9.116 1.00 19.01 158 MET A N 1
ATOM 1191 C CA . MET A 1 161 ? 32.856 30.108 9.781 1.00 22.40 158 MET A CA 1
ATOM 1192 C C . MET A 1 161 ? 33.991 30.002 8.762 1.00 20.00 158 MET A C 1
ATOM 1193 O O . MET A 1 161 ? 35.030 29.398 9.025 1.00 18.80 158 MET A O 1
ATOM 1198 N N . SER A 1 162 ? 33.774 30.605 7.597 1.00 19.93 159 SER A N 1
ATOM 1199 C CA . SER A 1 162 ? 34.753 30.611 6.516 1.00 18.76 159 SER A CA 1
ATOM 1200 C C . SER A 1 162 ? 35.104 29.218 6.008 1.00 19.77 159 SER A C 1
ATOM 1201 O O . SER A 1 162 ? 36.259 28.938 5.687 1.00 19.05 159 SER A O 1
ATOM 1204 N N . GLU A 1 163 ? 34.100 28.348 5.947 1.00 20.69 160 GLU A N 1
ATOM 1205 C CA . GLU A 1 163 ? 34.270 26.995 5.430 1.00 20.06 160 GLU A CA 1
ATOM 1206 C C . GLU A 1 163 ? 33.244 26.832 4.319 1.00 19.97 160 GLU A C 1
ATOM 1207 O O . GLU A 1 163 ? 32.171 27.436 4.367 1.00 19.52 160 GLU A O 1
ATOM 1213 N N . ALA A 1 164 ? 33.574 26.030 3.315 1.00 19.02 161 ALA A N 1
ATOM 1214 C CA . ALA A 1 164 ? 32.656 25.798 2.211 1.00 19.24 161 ALA A CA 1
ATOM 1215 C C . ALA A 1 164 ? 31.601 24.768 2.619 1.00 19.85 161 ALA A C 1
ATOM 1216 O O . ALA A 1 164 ? 31.927 23.618 2.911 1.00 22.04 161 ALA A O 1
ATOM 1218 N N . VAL A 1 165 ? 30.341 25.193 2.654 1.00 17.53 162 VAL A N 1
ATOM 1219 C CA . VAL A 1 165 ? 29.239 24.302 3.012 1.00 18.62 162 VAL A CA 1
ATOM 1220 C C . VAL A 1 165 ? 28.610 23.853 1.704 1.00 19.45 162 VAL A C 1
ATOM 1221 O O . VAL A 1 165 ? 28.291 24.676 0.844 1.00 18.60 162 VAL A O 1
ATOM 1225 N N . LEU A 1 166 ? 28.440 22.540 1.557 1.00 17.12 163 LEU A N 1
ATOM 1226 C CA . LEU A 1 166 ? 27.921 21.970 0.318 1.00 18.01 163 LEU A CA 1
ATOM 1227 C C . LEU A 1 166 ? 26.463 21.529 0.339 1.00 17.50 163 LEU A C 1
ATOM 1228 O O . LEU A 1 166 ? 25.895 21.202 -0.711 1.00 17.01 163 LEU A O 1
ATOM 1233 N N . ALA A 1 167 ? 25.854 21.525 1.517 1.00 15.68 164 ALA A N 1
ATOM 1234 C CA . ALA A 1 167 ? 24.468 21.095 1.629 1.00 17.52 164 ALA A CA 1
ATOM 1235 C C . ALA A 1 167 ? 23.784 21.673 2.855 1.00 17.54 164 ALA A C 1
ATOM 1236 O O . ALA A 1 167 ? 24.429 21.977 3.852 1.00 16.51 164 ALA A O 1
ATOM 1238 N N . HIS A 1 168 ? 22.469 21.827 2.769 1.00 15.92 165 HIS A N 1
ATOM 1239 C CA . HIS A 1 168 ? 21.700 22.333 3.894 1.00 16.88 165 HIS A CA 1
ATOM 1240 C C . HIS A 1 168 ? 20.233 21.962 3.721 1.00 16.79 165 HIS A C 1
ATOM 1241 O O . HIS A 1 168 ? 19.807 21.557 2.642 1.00 13.21 165 HIS A O 1
ATOM 1248 N N . ARG A 1 169 ? 19.470 22.074 4.801 1.00 15.49 166 ARG A N 1
ATOM 1249 C CA . ARG A 1 169 ? 18.052 21.736 4.770 1.00 14.76 166 ARG A CA 1
ATOM 1250 C C . ARG A 1 169 ? 17.216 22.710 3.949 1.00 14.74 166 ARG A C 1
ATOM 1251 O O . ARG A 1 169 ? 17.636 23.829 3.661 1.00 15.43 166 ARG A O 1
ATOM 1259 N N . GLY A 1 170 ? 16.029 22.254 3.569 1.00 16.29 167 GLY A N 1
ATOM 1260 C CA . GLY A 1 170 ? 15.106 23.106 2.850 1.00 15.61 167 GLY A CA 1
ATOM 1261 C C . GLY A 1 170 ? 14.338 23.812 3.953 1.00 17.40 167 GLY A C 1
ATOM 1262 O O . GLY A 1 170 ? 14.672 23.656 5.129 1.00 16.66 167 GLY A O 1
ATOM 1263 N N . ILE A 1 171 ? 13.317 24.580 3.607 1.00 16.29 168 ILE A N 1
ATOM 1264 C CA . ILE A 1 171 ? 12.560 25.274 4.633 1.00 16.46 168 ILE A CA 1
ATOM 1265 C C . ILE A 1 171 ? 11.122 25.509 4.195 1.00 18.45 168 ILE A C 1
ATOM 1266 O O . ILE A 1 171 ? 10.837 25.702 3.011 1.00 16.89 168 ILE A O 1
ATOM 1271 N N . SER A 1 172 ? 10.219 25.457 5.164 1.00 16.67 169 SER A N 1
ATOM 1272 C CA . SER A 1 172 ? 8.800 25.679 4.934 1.00 17.23 169 SER A CA 1
ATOM 1273 C C . SER A 1 172 ? 8.235 26.385 6.155 1.00 17.86 169 SER A C 1
ATOM 1274 O O . SER A 1 172 ? 8.599 26.067 7.286 1.00 17.92 169 SER A O 1
ATOM 1277 N N . SER A 1 173 ? 7.371 27.360 5.917 1.00 17.56 170 SER A N 1
ATOM 1278 C CA . SER A 1 173 ? 6.715 28.100 6.988 1.00 19.04 170 SER A CA 1
ATOM 1279 C C . SER A 1 173 ? 5.233 28.063 6.643 1.00 17.32 170 SER A C 1
ATOM 1280 O O . SER A 1 173 ? 4.853 28.275 5.491 1.00 15.57 170 SER A O 1
ATOM 1283 N N . VAL A 1 174 ? 4.404 27.789 7.644 1.00 16.55 171 VAL A N 1
ATOM 1284 C CA . VAL A 1 174 ? 2.963 27.672 7.442 1.00 16.32 171 VAL A CA 1
ATOM 1285 C C . VAL A 1 174 ? 2.143 28.429 8.480 1.00 19.32 171 VAL A C 1
ATOM 1286 O O . VAL A 1 174 ? 2.497 28.471 9.662 1.00 17.36 171 VAL A O 1
ATOM 1290 N N . LEU A 1 175 ? 1.051 29.032 8.020 1.00 18.88 172 LEU A N 1
ATOM 1291 C CA . LEU A 1 175 ? 0.125 29.745 8.890 1.00 19.01 172 LEU A CA 1
ATOM 1292 C C . LEU A 1 175 ? -1.160 28.930 8.915 1.00 19.79 172 LEU A C 1
ATOM 1293 O O . LEU A 1 175 ? -1.736 28.638 7.864 1.00 19.57 172 LEU A O 1
ATOM 1298 N N . MET A 1 176 ? -1.598 28.547 10.109 1.00 18.07 173 MET A N 1
ATOM 1299 C CA . MET A 1 176 ? -2.827 27.780 10.260 1.00 18.70 173 MET A CA 1
ATOM 1300 C C . MET A 1 176 ? -3.820 28.537 11.120 1.00 19.02 173 MET A C 1
ATOM 1301 O O . MET A 1 176 ? -3.439 29.261 12.042 1.00 18.01 173 MET A O 1
ATOM 1306 N N . ARG A 1 177 ? -5.095 28.365 10.808 1.00 17.85 174 ARG A N 1
ATOM 1307 C CA . ARG A 1 177 ? -6.145 28.975 11.603 1.00 19.72 174 ARG A CA 1
ATOM 1308 C C . ARG A 1 177 ? -7.194 27.914 11.852 1.00 18.43 174 ARG A C 1
ATOM 1309 O O . ARG A 1 177 ? -7.674 27.268 10.918 1.00 17.66 174 ARG A O 1
ATOM 1317 N N . PHE A 1 178 ? -7.513 27.704 13.128 1.00 17.78 175 PHE A N 1
ATOM 1318 C CA . PHE A 1 178 ? -8.531 26.739 13.516 1.00 18.22 175 PHE A CA 1
ATOM 1319 C C . PHE A 1 178 ? -9.767 27.533 13.914 1.00 17.26 175 PHE A C 1
ATOM 1320 O O . PHE A 1 178 ? -9.660 28.609 14.512 1.00 18.15 175 PHE A O 1
ATOM 1328 N N . ALA A 1 179 ? -10.934 27.000 13.575 1.00 19.46 176 ALA A N 1
ATOM 1329 C CA . ALA A 1 179 ? -12.201 27.646 13.897 1.00 20.43 176 ALA A CA 1
ATOM 1330 C C . ALA A 1 179 ? -13.108 26.625 14.567 1.00 20.80 176 ALA A C 1
ATOM 1331 O O . ALA A 1 179 ? -13.279 25.517 14.065 1.00 21.66 176 ALA A O 1
ATOM 1333 N N . GLY A 1 180 ? -13.682 26.999 15.707 1.00 24.82 177 GLY A N 1
ATOM 1334 C CA . GLY A 1 180 ? -14.562 26.093 16.420 1.00 28.25 177 GLY A CA 1
ATOM 1335 C C . GLY A 1 180 ? -15.779 25.688 15.607 1.00 32.83 177 GLY A C 1
ATOM 1336 O O . GLY A 1 180 ? -16.277 26.465 14.794 1.00 32.54 177 GLY A O 1
ATOM 1337 N N . ARG A 1 181 ? -16.255 24.466 15.823 1.00 36.06 178 ARG A N 1
ATOM 1338 C CA . ARG A 1 181 ? -17.421 23.960 15.111 1.00 39.14 178 ARG A CA 1
ATOM 1339 C C . ARG A 1 181 ? -18.588 23.778 16.076 1.00 42.89 178 ARG A C 1
ATOM 1340 O O . ARG A 1 181 ? -18.783 22.698 16.635 1.00 43.07 178 ARG A O 1
ATOM 1348 N N . ALA A 1 182 ? -19.359 24.847 16.259 1.00 45.87 179 ALA A N 1
ATOM 1349 C CA . ALA A 1 182 ? -20.515 24.847 17.152 1.00 48.53 179 ALA A CA 1
ATOM 1350 C C . ALA A 1 182 ? -21.477 23.698 16.868 1.00 49.62 179 ALA A C 1
ATOM 1351 O O . ALA A 1 182 ? -22.159 23.213 17.771 1.00 50.72 179 ALA A O 1
ATOM 1353 N N . GLY A 1 183 ? -21.534 23.270 15.611 1.00 50.60 180 GLY A N 1
ATOM 1354 C CA . GLY A 1 183 ? -22.420 22.181 15.244 1.00 51.69 180 GLY A CA 1
ATOM 1355 C C . GLY A 1 183 ? -21.702 20.847 15.199 1.00 52.41 180 GLY A C 1
ATOM 1356 O O . GLY A 1 183 ? -21.949 19.970 16.027 1.00 53.54 180 GLY A O 1
ATOM 1357 N N . ASP A 1 190 ? -20.029 19.028 20.960 1.00 37.76 187 ASP A N 1
ATOM 1358 C CA . ASP A 1 190 ? -19.118 18.750 19.852 1.00 35.84 187 ASP A CA 1
ATOM 1359 C C . ASP A 1 190 ? -17.667 18.881 20.306 1.00 34.32 187 ASP A C 1
ATOM 1360 O O . ASP A 1 190 ? -17.253 19.925 20.811 1.00 33.57 187 ASP A O 1
ATOM 1365 N N . PRO A 1 191 ? -16.873 17.816 20.129 1.00 33.18 188 PRO A N 1
ATOM 1366 C CA . PRO A 1 191 ? -15.462 17.828 20.524 1.00 31.43 188 PRO A CA 1
ATOM 1367 C C . PRO A 1 191 ? -14.628 18.843 19.742 1.00 29.24 188 PRO A C 1
ATOM 1368 O O . PRO A 1 191 ? -13.507 19.164 20.134 1.00 29.98 188 PRO A O 1
ATOM 1372 N N . ALA A 1 192 ? -15.179 19.348 18.641 1.00 25.24 189 ALA A N 1
ATOM 1373 C CA . ALA A 1 192 ? -14.483 20.332 17.812 1.00 23.30 189 ALA A CA 1
ATOM 1374 C C . ALA A 1 192 ? -14.933 21.754 18.142 1.00 21.31 189 ALA A C 1
ATOM 1375 O O . ALA A 1 192 ? -14.539 22.709 17.481 1.00 20.53 189 ALA A O 1
ATOM 1377 N N . ALA A 1 193 ? -15.749 21.892 19.180 1.00 20.45 190 ALA A N 1
ATOM 1378 C CA . ALA A 1 193 ? -16.253 23.195 19.574 1.00 21.32 190 ALA A CA 1
ATOM 1379 C C . ALA A 1 193 ? -15.152 24.226 19.786 1.00 19.76 190 ALA A C 1
ATOM 1380 O O . ALA A 1 193 ? -15.313 25.389 19.430 1.00 19.62 190 ALA A O 1
ATOM 1382 N N . SER A 1 194 ? -14.039 23.798 20.374 1.00 19.81 191 SER A N 1
ATOM 1383 C CA . SER A 1 194 ? -12.923 24.699 20.655 1.00 17.28 191 SER A CA 1
ATOM 1384 C C . SER A 1 194 ? -11.793 24.647 19.653 1.00 16.21 191 SER A C 1
ATOM 1385 O O . SER A 1 194 ? -11.254 23.579 19.367 1.00 16.82 191 SER A O 1
ATOM 1388 N N . ALA A 1 195 ? -11.423 25.819 19.151 1.00 18.09 192 ALA A N 1
ATOM 1389 C CA . ALA A 1 195 ? -10.338 25.951 18.194 1.00 16.93 192 ALA A CA 1
ATOM 1390 C C . ALA A 1 195 ? -9.017 25.577 18.862 1.00 17.07 192 ALA A C 1
ATOM 1391 O O . ALA A 1 195 ? -8.094 25.090 18.206 1.00 15.50 192 ALA A O 1
ATOM 1393 N N . LEU A 1 196 ? -8.923 25.808 20.169 1.00 14.70 193 LEU A N 1
ATOM 1394 C CA . LEU A 1 196 ? -7.692 25.486 20.887 1.00 16.06 193 LEU A CA 1
ATOM 1395 C C . LEU A 1 196 ? -7.552 23.986 21.080 1.00 15.04 193 LEU A C 1
ATOM 1396 O O . LEU A 1 196 ? -6.453 23.444 20.967 1.00 17.58 193 LEU A O 1
ATOM 1401 N N . HIS A 1 197 ? -8.661 23.310 21.367 1.00 15.38 194 HIS A N 1
ATOM 1402 C CA . HIS A 1 197 ? -8.631 21.862 21.520 1.00 14.52 194 HIS A CA 1
ATOM 1403 C C . HIS A 1 197 ? -8.225 21.278 20.156 1.00 15.80 194 HIS A C 1
ATOM 1404 O O . HIS A 1 197 ? -7.435 20.339 20.079 1.00 14.68 194 HIS A O 1
ATOM 1411 N N . GLN A 1 198 ? -8.765 21.834 19.074 1.00 16.75 195 GLN A N 1
ATOM 1412 C CA . GLN A 1 198 ? -8.399 21.348 17.742 1.00 16.93 195 GLN A CA 1
ATOM 1413 C C . GLN A 1 198 ? -6.894 21.503 17.513 1.00 15.82 195 GLN A C 1
ATOM 1414 O O . GLN A 1 198 ? -6.233 20.596 17.006 1.00 16.07 195 GLN A O 1
ATOM 1420 N N . ALA A 1 199 ? -6.358 22.660 17.883 1.00 15.55 196 ALA A N 1
ATOM 1421 C CA . ALA A 1 199 ? -4.939 22.930 17.700 1.00 14.89 196 ALA A CA 1
ATOM 1422 C C . ALA A 1 199 ? -4.105 21.955 18.527 1.00 16.81 196 ALA A C 1
ATOM 1423 O O . ALA A 1 199 ? -3.042 21.506 18.095 1.00 16.23 196 ALA A O 1
ATOM 1425 N N . MET A 1 200 ? -4.596 21.632 19.720 1.00 15.98 197 MET A N 1
ATOM 1426 C CA . MET A 1 200 ? -3.899 20.704 20.603 1.00 17.53 197 MET A CA 1
ATOM 1427 C C . MET A 1 200 ? -3.824 19.311 19.961 1.00 15.99 197 MET A C 1
ATOM 1428 O O . MET A 1 200 ? -2.766 18.676 19.940 1.00 16.15 197 MET A O 1
ATOM 1433 N N . ARG A 1 201 ? -4.945 18.831 19.431 1.00 17.20 198 ARG A N 1
ATOM 1434 C CA . ARG A 1 201 ? -4.956 17.517 18.802 1.00 16.89 198 ARG A CA 1
ATOM 1435 C C . ARG A 1 201 ? -4.086 17.513 17.554 1.00 16.65 198 ARG A C 1
ATOM 1436 O O . ARG A 1 201 ? -3.366 16.545 17.296 1.00 15.75 198 ARG A O 1
ATOM 1444 N N . TRP A 1 202 ? -4.145 18.596 16.781 1.00 15.07 199 TRP A N 1
ATOM 1445 C CA . TRP A 1 202 ? -3.324 18.687 15.576 1.00 15.38 199 TRP A CA 1
ATOM 1446 C C . TRP A 1 202 ? -1.846 18.618 15.957 1.00 15.45 199 TRP A C 1
ATOM 1447 O O . TRP A 1 202 ? -1.064 17.860 15.367 1.00 15.44 199 TRP A O 1
ATOM 1458 N N . GLY A 1 203 ? -1.476 19.417 16.951 1.00 15.36 200 GLY A N 1
ATOM 1459 C CA . GLY A 1 203 ? -0.092 19.465 17.388 1.00 15.25 200 GLY A CA 1
ATOM 1460 C C . GLY A 1 203 ? 0.454 18.131 17.847 1.00 15.25 200 GLY A C 1
ATOM 1461 O O . GLY A 1 203 ? 1.619 17.812 17.591 1.00 14.69 200 GLY A O 1
ATOM 1462 N N . GLY A 1 204 ? -0.378 17.359 18.544 1.00 17.06 201 GLY A N 1
ATOM 1463 C CA . GLY A 1 204 ? 0.051 16.058 19.027 1.00 18.51 201 GLY A CA 1
ATOM 1464 C C . GLY A 1 204 ? 0.377 15.141 17.865 1.00 19.10 201 GLY A C 1
ATOM 1465 O O . GLY A 1 204 ? 1.411 14.467 17.856 1.00 18.61 201 GLY A O 1
ATOM 1466 N N . LYS A 1 205 ? -0.508 15.123 16.873 1.00 18.43 202 LYS A N 1
ATOM 1467 C CA . LYS A 1 205 ? -0.311 14.289 15.695 1.00 19.41 202 LYS A CA 1
ATOM 1468 C C . LYS A 1 205 ? 0.925 14.721 14.916 1.00 16.68 202 LYS A C 1
ATOM 1469 O O . LYS A 1 205 ? 1.707 13.880 14.463 1.00 17.72 202 LYS A O 1
ATOM 1475 N N . ALA A 1 206 ? 1.109 16.031 14.774 1.00 16.90 203 ALA A N 1
ATOM 1476 C CA . ALA A 1 206 ? 2.250 16.574 14.046 1.00 15.37 203 ALA A CA 1
ATOM 1477 C C . ALA A 1 206 ? 3.573 16.195 14.711 1.00 17.12 203 ALA A C 1
ATOM 1478 O O . ALA A 1 206 ? 4.505 15.744 14.049 1.00 16.07 203 ALA A O 1
ATOM 1480 N N . LEU A 1 207 ? 3.656 16.378 16.024 1.00 16.75 204 LEU A N 1
ATOM 1481 C CA . LEU A 1 207 ? 4.879 16.050 16.741 1.00 17.35 204 LEU A CA 1
ATOM 1482 C C . LEU A 1 207 ? 5.166 14.547 16.679 1.00 17.51 204 LEU A C 1
ATOM 1483 O O . LEU A 1 207 ? 6.320 14.134 16.534 1.00 18.22 204 LEU A O 1
ATOM 1488 N N . ASP A 1 208 ? 4.120 13.734 16.776 1.00 17.16 205 ASP A N 1
ATOM 1489 C CA . ASP A 1 208 ? 4.290 12.286 16.713 1.00 19.96 205 ASP A CA 1
ATOM 1490 C C . ASP A 1 208 ? 4.867 11.898 15.358 1.00 21.77 205 ASP A C 1
ATOM 1491 O O . ASP A 1 208 ? 5.747 11.037 15.263 1.00 21.24 205 ASP A O 1
ATOM 1496 N N . HIS A 1 209 ? 4.363 12.535 14.306 1.00 20.98 206 HIS A N 1
ATOM 1497 C CA . HIS A 1 209 ? 4.845 12.231 12.964 1.00 22.65 206 HIS A CA 1
ATOM 1498 C C . HIS A 1 209 ? 6.315 12.612 12.809 1.00 22.00 206 HIS A C 1
ATOM 1499 O O . HIS A 1 209 ? 7.103 11.848 12.244 1.00 24.19 206 HIS A O 1
ATOM 1506 N N . VAL A 1 210 ? 6.688 13.784 13.314 1.00 21.26 207 VAL A N 1
ATOM 1507 C CA . VAL A 1 210 ? 8.075 14.232 13.241 1.00 21.57 207 VAL A CA 1
ATOM 1508 C C . VAL A 1 210 ? 8.972 13.179 13.886 1.00 22.13 207 VAL A C 1
ATOM 1509 O O . VAL A 1 210 ? 10.035 12.841 13.366 1.00 20.63 207 VAL A O 1
ATOM 1513 N N . GLU A 1 211 ? 8.529 12.657 15.023 1.00 21.49 208 GLU A N 1
ATOM 1514 C CA . GLU A 1 211 ? 9.292 11.642 15.735 1.00 25.13 208 GLU A CA 1
ATOM 1515 C C . GLU A 1 211 ? 9.532 10.417 14.849 1.00 24.41 208 GLU A C 1
ATOM 1516 O O . GLU A 1 211 ? 10.579 9.773 14.939 1.00 24.08 208 GLU A O 1
ATOM 1522 N N . SER A 1 212 ? 8.572 10.111 13.980 1.00 23.33 209 SER A N 1
ATOM 1523 C CA . SER A 1 212 ? 8.680 8.951 13.102 1.00 24.71 209 SER A CA 1
ATOM 1524 C C . SER A 1 212 ? 9.722 9.117 12.003 1.00 24.12 209 SER A C 1
ATOM 1525 O O . SER A 1 212 ? 10.081 8.148 11.339 1.00 23.06 209 SER A O 1
ATOM 1528 N N . LEU A 1 213 ? 10.206 10.341 11.813 1.00 22.09 210 LEU A N 1
ATOM 1529 C CA . LEU A 1 213 ? 11.207 10.611 10.784 1.00 21.85 210 LEU A CA 1
ATOM 1530 C C . LEU A 1 213 ? 12.592 10.843 11.384 1.00 22.28 210 LEU A C 1
ATOM 1531 O O . LEU A 1 213 ? 13.525 11.231 10.682 1.00 22.90 210 LEU A O 1
ATOM 1536 N N . ALA A 1 214 ? 12.723 10.586 12.682 1.00 21.79 211 ALA A N 1
ATOM 1537 C CA . ALA A 1 214 ? 13.977 10.803 13.395 1.00 21.20 211 ALA A CA 1
ATOM 1538 C C . ALA A 1 214 ? 15.201 10.089 12.838 1.00 21.60 211 ALA A C 1
ATOM 1539 O O . ALA A 1 214 ? 16.325 10.550 13.034 1.00 22.85 211 ALA A O 1
ATOM 1541 N N . HIS A 1 215 ? 14.995 8.977 12.142 1.00 21.42 212 HIS A N 1
ATOM 1542 C CA . HIS A 1 215 ? 16.127 8.224 11.610 1.00 24.80 212 HIS A CA 1
ATOM 1543 C C . HIS A 1 215 ? 16.627 8.640 10.228 1.00 24.48 212 HIS A C 1
ATOM 1544 O O . HIS A 1 215 ? 17.641 8.126 9.756 1.00 25.94 212 HIS A O 1
ATOM 1551 N N . ALA A 1 216 ? 15.926 9.564 9.580 1.00 25.50 213 ALA A N 1
ATOM 1552 C CA . ALA A 1 216 ? 16.352 10.047 8.268 1.00 25.48 213 ALA A CA 1
ATOM 1553 C C . ALA A 1 216 ? 17.689 10.762 8.464 1.00 25.55 213 ALA A C 1
ATOM 1554 O O . ALA A 1 216 ? 17.872 11.472 9.449 1.00 24.76 213 ALA A O 1
ATOM 1556 N N . ARG A 1 217 ? 18.619 10.574 7.531 1.00 26.96 214 ARG A N 1
ATOM 1557 C CA . ARG A 1 217 ? 19.935 11.200 7.636 1.00 27.21 214 ARG A CA 1
ATOM 1558 C C . ARG A 1 217 ? 20.504 11.678 6.312 1.00 26.87 214 ARG A C 1
ATOM 1559 O O . ARG A 1 217 ? 20.230 11.102 5.257 1.00 25.79 214 ARG A O 1
ATOM 1567 N N . PHE A 1 218 ? 21.312 12.730 6.394 1.00 25.78 215 PHE A N 1
ATOM 1568 C CA . PHE A 1 218 ? 22.004 13.301 5.243 1.00 26.80 215 PHE A CA 1
ATOM 1569 C C . PHE A 1 218 ? 23.200 14.106 5.739 1.00 27.76 215 PHE A C 1
ATOM 1570 O O . PHE A 1 218 ? 23.038 15.075 6.476 1.00 28.48 215 PHE A O 1
ATOM 1578 N N . GLY A 1 219 ? 24.396 13.696 5.331 1.00 30.09 216 GLY A N 1
ATOM 1579 C CA . GLY A 1 219 ? 25.611 14.392 5.722 1.00 31.09 216 GLY A CA 1
ATOM 1580 C C . GLY A 1 219 ? 25.706 14.848 7.168 1.00 31.31 216 GLY A C 1
ATOM 1581 O O . GLY A 1 219 ? 26.075 15.992 7.434 1.00 33.01 216 GLY A O 1
ATOM 1582 N N . GLY A 1 220 ? 25.381 13.965 8.107 1.00 29.01 217 GLY A N 1
ATOM 1583 C CA . GLY A 1 220 ? 25.464 14.333 9.509 1.00 28.26 217 GLY A CA 1
ATOM 1584 C C . GLY A 1 220 ? 24.194 14.949 10.063 1.00 27.25 217 GLY A C 1
ATOM 1585 O O . GLY A 1 220 ? 24.041 15.080 11.280 1.00 27.28 217 GLY A O 1
ATOM 1586 N N . LEU A 1 221 ? 23.292 15.344 9.171 1.00 24.41 218 LEU A N 1
ATOM 1587 C CA . LEU A 1 221 ? 22.019 15.936 9.568 1.00 24.46 218 LEU A CA 1
ATOM 1588 C C . LEU A 1 221 ? 21.060 14.785 9.823 1.00 23.99 218 LEU A C 1
ATOM 1589 O O . LEU A 1 221 ? 21.029 13.825 9.055 1.00 23.92 218 LEU A O 1
ATOM 1594 N N . THR A 1 222 ? 20.273 14.876 10.888 1.00 21.57 219 THR A N 1
ATOM 1595 C CA . THR A 1 222 ? 19.346 13.799 11.208 1.00 21.61 219 THR A CA 1
ATOM 1596 C C . THR A 1 222 ? 17.927 14.273 11.464 1.00 20.90 219 THR A C 1
ATOM 1597 O O . THR A 1 222 ? 17.708 15.326 12.061 1.00 20.94 219 THR A O 1
ATOM 1601 N N . GLY A 1 223 ? 16.969 13.472 11.013 1.00 19.27 220 GLY A N 1
ATOM 1602 C CA . GLY A 1 223 ? 15.571 13.786 11.215 1.00 18.64 220 GLY A CA 1
ATOM 1603 C C . GLY A 1 223 ? 15.066 15.045 10.551 1.00 18.95 220 GLY A C 1
ATOM 1604 O O . GLY A 1 223 ? 15.738 15.669 9.731 1.00 18.68 220 GLY A O 1
ATOM 1605 N N . LEU A 1 224 ? 13.848 15.411 10.917 1.00 19.02 221 LEU A N 1
ATOM 1606 C CA . LEU A 1 224 ? 13.199 16.588 10.379 1.00 19.16 221 LEU A CA 1
ATOM 1607 C C . LEU A 1 224 ? 13.100 17.641 11.466 1.00 20.22 221 LEU A C 1
ATOM 1608 O O . LEU A 1 224 ? 12.480 17.407 12.500 1.00 22.35 221 LEU A O 1
ATOM 1613 N N . ARG A 1 225 ? 13.725 18.788 11.253 1.00 18.87 222 ARG A N 1
ATOM 1614 C CA . ARG A 1 225 ? 13.615 19.853 12.233 1.00 19.38 222 ARG A CA 1
ATOM 1615 C C . ARG A 1 225 ? 12.204 20.390 12.014 1.00 20.27 222 ARG A C 1
ATOM 1616 O O . ARG A 1 225 ? 11.813 20.712 10.890 1.00 21.07 222 ARG A O 1
ATOM 1624 N N . PHE A 1 226 ? 11.432 20.444 13.088 1.00 20.46 223 PHE A N 1
ATOM 1625 C CA . PHE A 1 226 ? 10.051 20.897 13.031 1.00 18.73 223 PHE A CA 1
ATOM 1626 C C . PHE A 1 226 ? 9.854 21.868 14.181 1.00 20.34 223 PHE A C 1
ATOM 1627 O O . PHE A 1 226 ? 10.448 21.696 15.246 1.00 19.60 223 PHE A O 1
ATOM 1635 N N . ASN A 1 227 ? 9.026 22.886 13.978 1.00 17.57 224 ASN A N 1
ATOM 1636 C CA . ASN A 1 227 ? 8.818 23.862 15.036 1.00 19.15 224 ASN A CA 1
ATOM 1637 C C . ASN A 1 227 ? 7.490 24.599 14.987 1.00 19.31 224 ASN A C 1
ATOM 1638 O O . ASN A 1 227 ? 7.132 25.193 13.972 1.00 18.93 224 ASN A O 1
ATOM 1643 N N . ILE A 1 228 ? 6.744 24.527 16.084 1.00 16.32 225 ILE A N 1
ATOM 1644 C CA . ILE A 1 228 ? 5.495 25.266 16.194 1.00 17.81 225 ILE A CA 1
ATOM 1645 C C . ILE A 1 228 ? 5.992 26.521 16.907 1.00 19.08 225 ILE A C 1
ATOM 1646 O O . ILE A 1 228 ? 6.236 26.509 18.119 1.00 17.31 225 ILE A O 1
ATOM 1651 N N . GLY A 1 229 ? 6.172 27.591 16.140 1.00 16.87 226 GLY A N 1
ATOM 1652 C CA . GLY A 1 229 ? 6.706 28.824 16.694 1.00 17.52 226 GLY A CA 1
ATOM 1653 C C . GLY A 1 229 ? 5.736 29.828 17.273 1.00 19.44 226 GLY A C 1
ATOM 1654 O O . GLY A 1 229 ? 6.148 30.723 18.018 1.00 20.96 226 GLY A O 1
ATOM 1655 N N . ARG A 1 230 ? 4.455 29.698 16.950 1.00 20.37 227 ARG A N 1
ATOM 1656 C CA . ARG A 1 230 ? 3.479 30.640 17.470 1.00 22.05 227 ARG A CA 1
ATOM 1657 C C . ARG A 1 230 ? 2.076 30.060 17.580 1.00 20.23 227 ARG A C 1
ATOM 1658 O O . ARG A 1 230 ? 1.579 29.418 16.660 1.00 18.96 227 ARG A O 1
ATOM 1666 N N . VAL A 1 231 ? 1.449 30.270 18.733 1.00 19.49 228 VAL A N 1
ATOM 1667 C CA . VAL A 1 231 ? 0.076 29.833 18.945 1.00 18.77 228 VAL A CA 1
ATOM 1668 C C . VAL A 1 231 ? -0.585 30.992 19.679 1.00 20.44 228 VAL A C 1
ATOM 1669 O O . VAL A 1 231 ? -0.027 31.521 20.645 1.00 18.47 228 VAL A O 1
ATOM 1673 N N . ASP A 1 232 ? -1.754 31.407 19.203 1.00 19.37 229 ASP A N 1
ATOM 1674 C CA . ASP A 1 232 ? -2.469 32.510 19.829 1.00 22.67 229 ASP A CA 1
ATOM 1675 C C . ASP A 1 232 ? -3.964 32.383 19.588 1.00 22.32 229 ASP A C 1
ATOM 1676 O O . ASP A 1 232 ? -4.420 32.368 18.443 1.00 21.09 229 ASP A O 1
ATOM 1681 N N . GLY A 1 233 ? -4.727 32.284 20.672 1.00 22.22 230 GLY A N 1
ATOM 1682 C CA . GLY A 1 233 ? -6.168 32.171 20.547 1.00 20.91 230 GLY A CA 1
ATOM 1683 C C . GLY A 1 233 ? -6.848 32.139 21.902 1.00 23.01 230 GLY A C 1
ATOM 1684 O O . GLY A 1 233 ? -6.229 31.783 22.905 1.00 19.63 230 GLY A O 1
ATOM 1685 N N . GLY A 1 234 ? -8.120 32.524 21.937 1.00 24.15 231 GLY A N 1
ATOM 1686 C CA . GLY A 1 234 ? -8.854 32.506 23.190 1.00 26.21 231 GLY A CA 1
ATOM 1687 C C . GLY A 1 234 ? -8.771 33.784 24.001 1.00 28.90 231 GLY A C 1
ATOM 1688 O O . GLY A 1 234 ? -7.952 34.664 23.729 1.00 29.07 231 GLY A O 1
ATOM 1689 N N . ILE A 1 235 ? -9.626 33.875 25.015 1.00 30.71 232 ILE A N 1
ATOM 1690 C CA . ILE A 1 235 ? -9.682 35.046 25.879 1.00 32.81 232 ILE A CA 1
ATOM 1691 C C . ILE A 1 235 ? -9.516 34.665 27.349 1.00 32.00 232 ILE A C 1
ATOM 1692 O O . ILE A 1 235 ? -8.588 35.118 28.020 1.00 32.67 232 ILE A O 1
ATOM 1697 N N . LYS A 1 236 ? -10.418 33.821 27.836 1.00 31.28 233 LYS A N 1
ATOM 1698 C CA . LYS A 1 236 ? -10.397 33.396 29.233 1.00 30.18 233 LYS A CA 1
ATOM 1699 C C . LYS A 1 236 ? -10.339 31.884 29.400 1.00 27.46 233 LYS A C 1
ATOM 1700 O O . LYS A 1 236 ? -10.722 31.129 28.507 1.00 26.82 233 LYS A O 1
ATOM 1706 N N . ALA A 1 237 ? -9.883 31.459 30.575 1.00 26.04 234 ALA A N 1
ATOM 1707 C CA . ALA A 1 237 ? -9.739 30.047 30.909 1.00 23.37 234 ALA A CA 1
ATOM 1708 C C . ALA A 1 237 ? -10.949 29.169 30.601 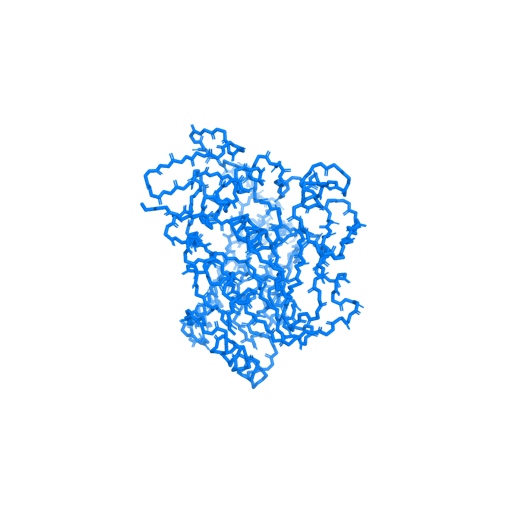1.00 24.26 234 ALA A C 1
ATOM 1709 O O . ALA A 1 237 ? -10.816 28.140 29.941 1.00 23.81 234 ALA A O 1
ATOM 1711 N N . ASN A 1 238 ? -12.126 29.568 31.077 1.00 23.71 235 ASN A N 1
ATOM 1712 C CA . ASN A 1 238 ? -13.324 28.759 30.869 1.00 26.52 235 ASN A CA 1
ATOM 1713 C C . ASN A 1 238 ? -14.244 29.139 29.718 1.00 26.91 235 ASN A C 1
ATOM 1714 O O . ASN A 1 238 ? -15.334 28.584 29.583 1.00 29.41 235 ASN A O 1
ATOM 1719 N N . MET A 1 239 ? -13.813 30.077 28.888 1.00 27.30 236 MET A N 1
ATOM 1720 C CA . MET A 1 239 ? -14.614 30.485 27.740 1.00 27.83 236 MET A CA 1
ATOM 1721 C C . MET A 1 239 ? -14.127 29.682 26.530 1.00 27.34 236 MET A C 1
ATOM 1722 O O . MET A 1 239 ? -12.926 29.629 26.271 1.00 25.53 236 MET A O 1
ATOM 1727 N N . ILE A 1 240 ? -15.047 29.041 25.809 1.00 25.62 237 ILE A N 1
ATOM 1728 C CA . ILE A 1 240 ? -14.663 28.253 24.638 1.00 25.90 237 ILE A CA 1
ATOM 1729 C C . ILE A 1 240 ? -14.108 29.188 23.567 1.00 25.70 237 ILE A C 1
ATOM 1730 O O . ILE A 1 240 ? -14.760 30.159 23.183 1.00 25.58 237 ILE A O 1
ATOM 1735 N N . ALA A 1 241 ? -12.898 28.892 23.099 1.00 25.03 238 ALA A N 1
ATOM 1736 C CA . ALA A 1 241 ? -12.241 29.708 22.085 1.00 23.60 238 ALA A CA 1
ATOM 1737 C C . ALA A 1 241 ? -12.685 29.298 20.679 1.00 23.99 238 ALA A C 1
ATOM 1738 O O . ALA A 1 241 ? -12.432 28.177 20.234 1.00 21.98 238 ALA A O 1
ATOM 1740 N N . PRO A 1 242 ? -13.364 30.209 19.967 1.00 24.43 239 PRO A N 1
ATOM 1741 C CA . PRO A 1 242 ? -13.857 29.961 18.610 1.00 25.31 239 PRO A CA 1
ATOM 1742 C C . PRO A 1 242 ? -12.778 30.065 17.537 1.00 23.95 239 PRO A C 1
ATOM 1743 O O . PRO A 1 242 ? -12.976 29.616 16.407 1.00 24.00 239 PRO A O 1
ATOM 1747 N N . ALA A 1 243 ? -11.644 30.659 17.891 1.00 23.01 240 ALA A N 1
ATOM 1748 C CA . ALA A 1 243 ? -10.563 30.840 16.932 1.00 23.36 240 ALA A CA 1
ATOM 1749 C C . ALA A 1 243 ? -9.178 30.693 17.545 1.00 22.30 240 ALA A C 1
ATOM 1750 O O . ALA A 1 243 ? -8.958 31.016 18.710 1.00 22.11 240 ALA A O 1
ATOM 1752 N N . ALA A 1 244 ? -8.242 30.207 16.742 1.00 20.17 241 ALA A N 1
ATOM 1753 C CA . ALA A 1 244 ? -6.872 30.037 17.193 1.00 19.84 241 ALA A CA 1
ATOM 1754 C C . ALA A 1 244 ? -5.944 30.092 15.991 1.00 20.24 241 ALA A C 1
ATOM 1755 O O . ALA A 1 244 ? -6.207 29.466 14.963 1.00 19.80 241 ALA A O 1
ATOM 1757 N N . GLU A 1 245 ? -4.866 30.854 16.128 1.00 19.23 242 GLU A N 1
ATOM 1758 C CA . GLU A 1 245 ? -3.877 30.986 15.069 1.00 20.20 242 GLU A CA 1
ATOM 1759 C C . GLU A 1 245 ? -2.634 30.199 15.473 1.00 18.72 242 GLU A C 1
ATOM 1760 O O . GLU A 1 245 ? -2.220 30.227 16.632 1.00 17.67 242 GLU A O 1
ATOM 1766 N N . LEU A 1 246 ? -2.054 29.485 14.518 1.00 16.91 243 LEU A N 1
ATOM 1767 C CA . LEU A 1 246 ? -0.855 28.699 14.777 1.00 16.24 243 LEU A CA 1
ATOM 1768 C C . LEU A 1 246 ? 0.103 28.816 13.594 1.00 18.57 243 LEU A C 1
ATOM 1769 O O . LEU A 1 246 ? -0.301 28.709 12.436 1.00 17.72 243 LEU A O 1
ATOM 1774 N N . ARG A 1 247 ? 1.370 29.067 13.892 1.00 16.66 244 ARG A N 1
ATOM 1775 C CA . ARG A 1 247 ? 2.379 29.180 12.845 1.00 17.70 244 ARG A CA 1
ATOM 1776 C C . ARG A 1 247 ? 3.467 28.150 13.132 1.00 18.55 244 ARG A C 1
ATOM 1777 O O . ARG A 1 247 ? 3.979 28.076 14.244 1.00 18.14 244 ARG A O 1
ATOM 1785 N N . PHE A 1 248 ? 3.805 27.343 12.133 1.00 16.33 245 PHE A N 1
ATOM 1786 C CA . PHE A 1 248 ? 4.838 26.335 12.307 1.00 15.62 245 PHE A CA 1
ATOM 1787 C C . PHE A 1 248 ? 5.700 26.232 11.060 1.00 17.03 245 PHE A C 1
ATOM 1788 O O . PHE A 1 248 ? 5.350 26.751 10.002 1.00 16.55 245 PHE A O 1
ATOM 1796 N N . GLY A 1 249 ? 6.844 25.577 11.197 1.00 17.24 246 GLY A N 1
ATOM 1797 C CA . GLY A 1 249 ? 7.716 25.404 10.053 1.00 17.42 246 GLY A CA 1
ATOM 1798 C C . GLY A 1 249 ? 8.491 24.120 10.223 1.00 18.14 246 GLY A C 1
ATOM 1799 O O . GLY A 1 249 ? 8.463 23.504 11.283 1.00 17.51 246 GLY A O 1
ATOM 1800 N N . PHE A 1 250 ? 9.160 23.694 9.164 1.00 16.16 247 PHE A N 1
ATOM 1801 C CA . PHE A 1 250 ? 9.976 22.498 9.226 1.00 15.32 247 PHE A CA 1
ATOM 1802 C C . PHE A 1 250 ? 11.080 22.663 8.199 1.00 15.58 247 PHE A C 1
ATOM 1803 O O . PHE A 1 250 ? 10.957 23.465 7.276 1.00 14.77 247 PHE A O 1
ATOM 1811 N N . ARG A 1 251 ? 12.167 21.922 8.373 1.00 15.25 248 ARG A N 1
ATOM 1812 C CA . ARG A 1 251 ? 13.320 22.041 7.489 1.00 16.11 248 ARG A CA 1
ATOM 1813 C C . ARG A 1 251 ? 13.705 20.673 6.960 1.00 17.41 248 ARG A C 1
ATOM 1814 O O . ARG A 1 251 ? 14.525 19.974 7.552 1.00 17.79 248 ARG A O 1
ATOM 1822 N N . PRO A 1 252 ? 13.121 20.279 5.821 1.00 15.44 249 PRO A N 1
ATOM 1823 C CA . PRO A 1 252 ? 13.407 18.974 5.225 1.00 16.47 249 PRO A CA 1
ATOM 1824 C C . PRO A 1 252 ? 14.842 18.713 4.803 1.00 15.68 249 PRO A C 1
ATOM 1825 O O . PRO A 1 252 ? 15.591 19.629 4.469 1.00 16.47 249 PRO A O 1
ATOM 1829 N N . LEU A 1 253 ? 15.222 17.443 4.841 1.00 16.08 250 LEU A N 1
ATOM 1830 C CA . LEU A 1 253 ? 16.548 17.040 4.410 1.00 15.84 250 LEU A CA 1
ATOM 1831 C C . LEU A 1 253 ? 16.445 16.937 2.905 1.00 16.26 250 LEU A C 1
ATOM 1832 O O . LEU A 1 253 ? 15.351 16.780 2.369 1.00 16.13 250 LEU A O 1
ATOM 1837 N N . PRO A 1 254 ? 17.577 17.031 2.196 1.00 19.12 251 PRO A N 1
ATOM 1838 C CA . PRO A 1 254 ? 17.455 16.916 0.743 1.00 20.14 251 PRO A CA 1
ATOM 1839 C C . PRO A 1 254 ? 16.825 15.576 0.355 1.00 21.56 251 PRO A C 1
ATOM 1840 O O . PRO A 1 254 ? 17.051 14.555 1.016 1.00 23.02 251 PRO A O 1
ATOM 1844 N N . SER A 1 255 ? 16.008 15.597 -0.694 1.00 21.54 252 SER A N 1
ATOM 1845 C CA . SER A 1 255 ? 15.326 14.409 -1.201 1.00 24.53 252 SER A CA 1
ATOM 1846 C C . SER A 1 255 ? 14.028 14.055 -0.476 1.00 25.71 252 SER A C 1
ATOM 1847 O O . SER A 1 255 ? 13.295 13.176 -0.923 1.00 27.93 252 SER A O 1
ATOM 1850 N N . MET A 1 256 ? 13.743 14.711 0.645 1.00 25.76 253 MET A N 1
ATOM 1851 C CA . MET A 1 256 ? 12.492 14.436 1.350 1.00 26.16 253 MET A CA 1
ATOM 1852 C C . MET A 1 256 ? 11.348 14.980 0.507 1.00 25.50 253 MET A C 1
ATOM 1853 O O . MET A 1 256 ? 11.507 15.985 -0.182 1.00 25.77 253 MET A O 1
ATOM 1858 N N . ASP A 1 257 ? 10.200 14.313 0.556 1.00 24.92 254 ASP A N 1
ATOM 1859 C CA . ASP A 1 257 ? 9.028 14.754 -0.192 1.00 25.02 254 ASP A CA 1
ATOM 1860 C C . ASP A 1 257 ? 8.300 15.835 0.608 1.00 24.97 254 ASP A C 1
ATOM 1861 O O . ASP A 1 257 ? 7.466 15.538 1.465 1.00 22.51 254 ASP A O 1
ATOM 1866 N N . VAL A 1 258 ? 8.625 17.089 0.315 1.00 22.52 255 VAL A N 1
ATOM 1867 C CA . VAL A 1 258 ? 8.037 18.226 1.008 1.00 22.14 255 VAL A CA 1
ATOM 1868 C C . VAL A 1 258 ? 6.545 18.381 0.746 1.00 22.24 255 VAL A C 1
ATOM 1869 O O . VAL A 1 258 ? 5.780 18.727 1.648 1.00 20.36 255 VAL A O 1
ATOM 1873 N N . ASP A 1 259 ? 6.132 18.138 -0.492 1.00 21.29 256 ASP A N 1
ATOM 1874 C CA . ASP A 1 259 ? 4.723 18.240 -0.849 1.00 21.92 256 ASP A CA 1
ATOM 1875 C C . ASP A 1 259 ? 3.939 17.249 0.006 1.00 19.61 256 ASP A C 1
ATOM 1876 O O . ASP A 1 259 ? 2.894 17.585 0.571 1.00 19.41 256 ASP A O 1
ATOM 1881 N N . GLY A 1 260 ? 4.455 16.024 0.089 1.00 19.84 257 GLY A N 1
ATOM 1882 C CA . GLY A 1 260 ? 3.803 14.993 0.875 1.00 20.86 257 GLY A CA 1
ATOM 1883 C C . GLY A 1 260 ? 3.768 15.334 2.353 1.00 21.64 257 GLY A C 1
ATOM 1884 O O . GLY A 1 260 ? 2.766 15.095 3.026 1.00 22.23 257 GLY A O 1
ATOM 1885 N N . LEU A 1 261 ? 4.868 15.883 2.861 1.00 21.24 258 LEU A N 1
ATOM 1886 C CA . LEU A 1 261 ? 4.944 16.275 4.269 1.00 22.07 258 LEU A CA 1
ATOM 1887 C C . LEU A 1 261 ? 3.897 17.330 4.590 1.00 20.97 258 LEU A C 1
ATOM 1888 O O . LEU A 1 261 ? 3.175 17.219 5.578 1.00 19.04 258 LEU A O 1
ATOM 1893 N N . LEU A 1 262 ? 3.817 18.359 3.750 1.00 20.11 259 LEU A N 1
ATOM 1894 C CA . LEU A 1 262 ? 2.859 19.434 3.972 1.00 20.66 259 LEU A CA 1
ATOM 1895 C C . LEU A 1 262 ? 1.424 18.909 4.012 1.00 20.28 259 LEU A C 1
ATOM 1896 O O . LEU A 1 262 ? 0.646 19.293 4.883 1.00 19.37 259 LEU A O 1
ATOM 1901 N N . ALA A 1 263 ? 1.074 18.031 3.076 1.00 17.51 260 ALA A N 1
ATOM 1902 C CA . ALA A 1 263 ? -0.274 17.470 3.027 1.00 18.00 260 ALA A CA 1
ATOM 1903 C C . ALA A 1 263 ? -0.542 16.616 4.261 1.00 19.40 260 ALA A C 1
ATOM 1904 O O . ALA A 1 263 ? -1.654 16.595 4.788 1.00 19.88 260 ALA A O 1
ATOM 1906 N N . THR A 1 264 ? 0.484 15.905 4.712 1.00 18.13 261 THR A N 1
ATOM 1907 C CA . THR A 1 264 ? 0.359 15.052 5.887 1.00 19.56 261 THR A CA 1
ATOM 1908 C C . THR A 1 264 ? 0.044 15.919 7.101 1.00 18.03 261 THR A C 1
ATOM 1909 O O . THR A 1 264 ? -0.863 15.611 7.873 1.00 19.01 261 THR A O 1
ATOM 1913 N N . PHE A 1 265 ? 0.788 17.011 7.255 1.00 18.31 262 PHE A N 1
ATOM 1914 C CA . PHE A 1 265 ? 0.561 17.929 8.367 1.00 18.53 262 PHE A CA 1
ATOM 1915 C C . PHE A 1 265 ? -0.843 18.520 8.285 1.00 20.09 262 PHE A C 1
ATOM 1916 O O . PHE A 1 265 ? -1.556 18.595 9.280 1.00 19.15 262 PHE A O 1
ATOM 1924 N N . ALA A 1 266 ? -1.246 18.930 7.090 1.00 19.03 263 ALA A N 1
ATOM 1925 C CA . ALA A 1 266 ? -2.573 19.504 6.912 1.00 19.87 263 ALA A CA 1
ATOM 1926 C C . ALA A 1 266 ? -3.677 18.504 7.241 1.00 20.20 263 ALA A C 1
ATOM 1927 O O . ALA A 1 266 ? -4.700 18.872 7.819 1.00 19.30 263 ALA A O 1
ATOM 1929 N N . GLY A 1 267 ? -3.465 17.243 6.873 1.00 20.38 264 GLY A N 1
ATOM 1930 C CA . GLY A 1 267 ? -4.455 16.211 7.123 1.00 21.14 264 GLY A CA 1
ATOM 1931 C C . GLY A 1 267 ? -4.654 15.836 8.580 1.00 21.76 264 GLY A C 1
ATOM 1932 O O . GLY A 1 267 ? -5.645 15.196 8.926 1.00 23.14 264 GLY A O 1
ATOM 1933 N N . PHE A 1 268 ? -3.716 16.224 9.438 1.00 21.04 265 PHE A N 1
ATOM 1934 C CA . PHE A 1 268 ? -3.811 15.915 10.865 1.00 20.44 265 PHE A CA 1
ATOM 1935 C C . PHE A 1 268 ? -4.898 16.734 11.543 1.00 21.88 265 PHE A C 1
ATOM 1936 O O . PHE A 1 268 ? -5.287 16.446 12.677 1.00 21.87 265 PHE A O 1
ATOM 1944 N N . ALA A 1 269 ? -5.377 17.764 10.858 1.00 20.67 266 ALA A N 1
ATOM 1945 C CA . ALA A 1 269 ? -6.420 18.610 11.416 1.00 21.07 266 ALA A CA 1
ATOM 1946 C C . ALA A 1 269 ? -7.791 18.017 11.148 1.00 23.58 266 ALA A C 1
ATOM 1947 O O . ALA A 1 269 ? -8.180 17.821 9.994 1.00 23.80 266 ALA A O 1
ATOM 1949 N N . ASP A 1 270 ? -8.521 17.736 12.221 1.00 22.97 267 ASP A N 1
ATOM 1950 C CA . ASP A 1 270 ? -9.860 17.184 12.103 1.00 26.56 267 ASP A CA 1
ATOM 1951 C C . ASP A 1 270 ? -10.757 17.903 13.105 1.00 25.38 267 ASP A C 1
ATOM 1952 O O . ASP A 1 270 ? -10.597 17.740 14.316 1.00 25.08 267 ASP A O 1
ATOM 1957 N N . PRO A 1 271 ? -11.716 18.711 12.616 1.00 24.01 268 PRO A N 1
ATOM 1958 C CA . PRO A 1 271 ? -12.003 18.983 11.201 1.00 22.44 268 PRO A CA 1
ATOM 1959 C C . PRO A 1 271 ? -10.856 19.701 10.503 1.00 20.82 268 PRO A C 1
ATOM 1960 O O . PRO A 1 271 ? -9.860 20.061 11.127 1.00 19.31 268 PRO A O 1
ATOM 1964 N N . ALA A 1 272 ? -11.005 19.918 9.200 1.00 19.88 269 ALA A N 1
ATOM 1965 C CA . ALA A 1 272 ? -9.976 20.606 8.442 1.00 20.11 269 ALA A CA 1
ATOM 1966 C C . ALA A 1 272 ? -9.762 21.995 9.030 1.00 20.18 269 ALA A C 1
ATOM 1967 O O . ALA A 1 272 ? -10.698 22.615 9.536 1.00 19.27 269 ALA A O 1
ATOM 1969 N N . ALA A 1 273 ? -8.525 22.476 8.979 1.00 18.24 270 ALA A N 1
ATOM 1970 C CA . ALA A 1 273 ? -8.228 23.806 9.482 1.00 19.29 270 ALA A CA 1
ATOM 1971 C C . ALA A 1 273 ? -9.000 24.803 8.621 1.00 20.02 270 ALA A C 1
ATOM 1972 O O . ALA A 1 273 ? -9.183 24.582 7.420 1.00 20.17 270 ALA A O 1
ATOM 1974 N N . ALA A 1 274 ? -9.463 25.886 9.235 1.00 18.67 271 ALA A N 1
ATOM 1975 C CA . ALA A 1 274 ? -10.203 26.915 8.514 1.00 19.97 271 ALA A CA 1
ATOM 1976 C C . ALA A 1 274 ? -9.261 27.577 7.514 1.00 19.75 271 ALA A C 1
ATOM 1977 O O . ALA A 1 274 ? -9.681 28.058 6.458 1.00 20.74 271 ALA A O 1
ATOM 1979 N N . HIS A 1 275 ? -7.978 27.593 7.857 1.00 19.48 272 HIS A N 1
ATOM 1980 C CA . HIS A 1 275 ? -6.968 28.189 7.000 1.00 18.22 272 HIS A CA 1
ATOM 1981 C C . HIS A 1 275 ? -5.656 27.410 7.131 1.00 20.22 272 HIS A C 1
ATOM 1982 O O . HIS A 1 275 ? -5.227 27.085 8.239 1.00 18.17 272 HIS A O 1
ATOM 1989 N N . PHE A 1 276 ? -5.035 27.099 5.996 1.00 17.71 273 PHE A N 1
ATOM 1990 C CA . PHE A 1 276 ? -3.752 26.386 5.977 1.00 18.58 273 PHE A CA 1
ATOM 1991 C C . PHE A 1 276 ? -2.990 27.023 4.824 1.00 19.49 273 PHE A C 1
ATOM 1992 O O . PHE A 1 276 ? -3.258 26.737 3.654 1.00 20.04 273 PHE A O 1
ATOM 2000 N N . GLU A 1 277 ? -2.034 27.880 5.157 1.00 18.32 274 GLU A N 1
ATOM 2001 C CA . GLU A 1 277 ? -1.287 28.619 4.147 1.00 20.28 274 GLU A CA 1
ATOM 2002 C C . GLU A 1 277 ? 0.222 28.529 4.302 1.00 19.78 274 GLU A C 1
ATOM 2003 O O . GLU A 1 277 ? 0.770 28.990 5.301 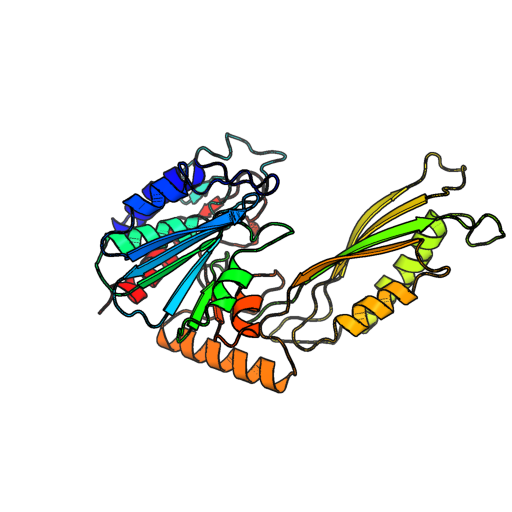1.00 19.53 274 GLU A O 1
ATOM 2009 N N . GLU A 1 278 ? 0.896 27.941 3.316 1.00 18.42 275 GLU A N 1
ATOM 2010 C CA . GLU A 1 278 ? 2.349 27.864 3.370 1.00 18.03 275 GLU A CA 1
ATOM 2011 C C . GLU A 1 278 ? 2.827 29.233 2.896 1.00 19.86 275 GLU A C 1
ATOM 2012 O O . GLU A 1 278 ? 2.639 29.599 1.733 1.00 20.52 275 GLU A O 1
ATOM 2018 N N . THR A 1 279 ? 3.437 29.989 3.803 1.00 17.15 276 THR A N 1
ATOM 2019 C CA . THR A 1 279 ? 3.896 31.337 3.498 1.00 18.85 276 THR A CA 1
ATOM 2020 C C . THR A 1 279 ? 5.253 31.409 2.814 1.00 19.17 276 THR A C 1
ATOM 2021 O O . THR A 1 279 ? 5.590 32.421 2.195 1.00 19.96 276 THR A O 1
ATOM 2025 N N . PHE A 1 280 ? 6.037 30.346 2.936 1.00 18.18 277 PHE A N 1
ATOM 2026 C CA . PHE A 1 280 ? 7.348 30.315 2.310 1.00 18.16 277 PHE A CA 1
ATOM 2027 C C . PHE A 1 280 ? 7.849 28.893 2.149 1.00 18.38 277 PHE A C 1
ATOM 2028 O O . PHE A 1 280 ? 7.622 28.035 3.005 1.00 16.72 277 PHE A O 1
ATOM 2036 N N . ARG A 1 281 ? 8.512 28.642 1.028 1.00 17.50 278 ARG A N 1
ATOM 2037 C CA . ARG A 1 281 ? 9.114 27.344 0.798 1.00 17.19 278 ARG A CA 1
ATOM 2038 C C . ARG A 1 281 ? 10.431 27.542 0.077 1.00 18.66 278 ARG A C 1
ATOM 2039 O O . ARG A 1 281 ? 10.487 28.220 -0.954 1.00 17.98 278 ARG A O 1
ATOM 2047 N N . GLY A 1 282 ? 11.481 26.957 0.643 1.00 16.53 279 GLY A N 1
ATOM 2048 C CA . GLY A 1 282 ? 12.804 27.033 0.053 1.00 17.84 279 GLY A CA 1
ATOM 2049 C C . GLY A 1 282 ? 13.307 25.617 -0.126 1.00 18.13 279 GLY A C 1
ATOM 2050 O O . GLY A 1 282 ? 13.125 24.778 0.760 1.00 17.95 279 GLY A O 1
ATOM 2051 N N . PRO A 1 283 ? 13.939 25.303 -1.265 1.00 17.37 280 PRO A N 1
ATOM 2052 C CA . PRO A 1 283 ? 14.445 23.948 -1.493 1.00 17.50 280 PRO A CA 1
ATOM 2053 C C . PRO A 1 283 ? 15.660 23.643 -0.632 1.00 16.38 280 PRO A C 1
ATOM 2054 O O . PRO A 1 283 ? 16.325 24.548 -0.133 1.00 16.24 280 PRO A O 1
ATOM 2058 N N . SER A 1 284 ? 15.944 22.359 -0.461 1.00 16.09 281 SER A N 1
ATOM 2059 C CA . SER A 1 284 ? 17.124 21.949 0.283 1.00 15.34 281 SER A CA 1
ATOM 2060 C C . SER A 1 284 ? 18.292 22.139 -0.682 1.00 15.58 281 SER A C 1
ATOM 2061 O O . SER A 1 284 ? 18.083 22.414 -1.873 1.00 17.77 281 SER A O 1
ATOM 2064 N N . LEU A 1 285 ? 19.514 22.007 -0.174 1.00 15.08 282 LEU A N 1
ATOM 2065 C CA . LEU A 1 285 ? 20.707 22.113 -1.013 1.00 15.92 282 LEU A CA 1
ATOM 2066 C C . LEU A 1 285 ? 21.557 20.865 -0.824 1.00 15.13 282 LEU A C 1
ATOM 2067 O O . LEU A 1 285 ? 21.978 20.572 0.289 1.00 16.39 282 LEU A O 1
ATOM 2072 N N . PRO A 1 286 ? 21.735 20.058 -1.882 1.00 17.45 283 PRO A N 1
ATOM 2073 C CA . PRO A 1 286 ? 21.170 20.245 -3.222 1.00 17.96 283 PRO A CA 1
ATOM 2074 C C . PRO A 1 286 ? 19.740 19.748 -3.067 1.00 18.07 283 PRO A C 1
ATOM 2075 O O . PRO A 1 286 ? 19.304 19.465 -1.949 1.00 19.32 283 PRO A O 1
ATOM 2079 N N . SER A 1 287 ? 19.012 19.626 -4.167 1.00 19.73 284 SER A N 1
ATOM 2080 C CA . SER A 1 287 ? 17.646 19.132 -4.094 1.00 21.53 284 SER A CA 1
ATOM 2081 C C . SER A 1 287 ? 17.410 18.095 -5.191 1.00 22.71 284 SER A C 1
ATOM 2082 O O . SER A 1 287 ? 18.206 17.969 -6.125 1.00 24.26 284 SER A O 1
ATOM 2085 N N . GLY A 1 288 ? 16.324 17.341 -5.066 1.00 23.18 285 GLY A N 1
ATOM 2086 C CA . GLY A 1 288 ? 16.024 16.323 -6.056 1.00 24.63 285 GLY A CA 1
ATOM 2087 C C . GLY A 1 288 ? 16.183 14.937 -5.468 1.00 26.09 285 GLY A C 1
ATOM 2088 O O . GLY A 1 288 ? 16.235 14.782 -4.243 1.00 25.61 285 GLY A O 1
ATOM 2089 N N . ASP A 1 289 ? 16.260 13.928 -6.331 1.00 26.72 286 ASP A N 1
ATOM 2090 C CA . ASP A 1 289 ? 16.408 12.552 -5.868 1.00 29.21 286 ASP A CA 1
ATOM 2091 C C . ASP A 1 289 ? 17.749 12.394 -5.159 1.00 27.78 286 ASP A C 1
ATOM 2092 O O . ASP A 1 289 ? 18.670 13.186 -5.370 1.00 27.12 286 ASP A O 1
ATOM 2097 N N . ILE A 1 290 ? 17.866 11.367 -4.327 1.00 28.12 287 ILE A N 1
ATOM 2098 C CA . ILE A 1 290 ? 19.101 11.157 -3.587 1.00 29.17 287 ILE A CA 1
ATOM 2099 C C . ILE A 1 290 ? 20.325 11.087 -4.499 1.00 29.02 287 ILE A C 1
ATOM 2100 O O . ILE A 1 290 ? 21.382 11.625 -4.165 1.00 27.06 287 ILE A O 1
ATOM 2105 N N . ALA A 1 291 ? 20.183 10.444 -5.655 1.00 28.17 288 ALA A N 1
ATOM 2106 C CA . ALA A 1 291 ? 21.297 10.327 -6.591 1.00 29.85 288 ALA A CA 1
ATOM 2107 C C . ALA A 1 291 ? 21.727 11.699 -7.099 1.00 30.72 288 ALA A C 1
ATOM 2108 O O . ALA A 1 291 ? 22.921 11.993 -7.186 1.00 31.32 288 ALA A O 1
ATOM 2110 N N . ARG A 1 292 ? 20.756 12.539 -7.441 1.00 31.73 289 ARG A N 1
ATOM 2111 C CA . ARG A 1 292 ? 21.076 13.876 -7.927 1.00 32.96 289 ARG A CA 1
ATOM 2112 C C . ARG A 1 292 ? 21.722 14.690 -6.814 1.00 31.41 289 ARG A C 1
ATOM 2113 O O . ARG A 1 292 ? 22.711 15.385 -7.039 1.00 31.97 289 ARG A O 1
ATOM 2121 N N . ALA A 1 293 ? 21.159 14.593 -5.613 1.00 30.61 290 ALA A N 1
ATOM 2122 C CA . ALA A 1 293 ? 21.672 15.327 -4.462 1.00 30.46 290 ALA A CA 1
ATOM 2123 C C . ALA A 1 293 ? 23.141 15.018 -4.200 1.00 30.52 290 ALA A C 1
ATOM 2124 O O . ALA A 1 293 ? 23.930 15.917 -3.916 1.00 28.96 290 ALA A O 1
ATOM 2126 N N . GLU A 1 294 ? 23.511 13.746 -4.300 1.00 32.26 291 GLU A N 1
ATOM 2127 C CA . GLU A 1 294 ? 24.894 13.355 -4.052 1.00 33.39 291 GLU A CA 1
ATOM 2128 C C . GLU A 1 294 ? 25.819 13.786 -5.187 1.00 31.94 291 GLU A C 1
ATOM 2129 O O . GLU A 1 294 ? 26.943 14.217 -4.941 1.00 32.63 291 GLU A O 1
ATOM 2135 N N . GLU A 1 295 ? 25.345 13.682 -6.426 1.00 31.99 292 GLU A N 1
ATOM 2136 C CA . GLU A 1 295 ? 26.142 14.083 -7.587 1.00 31.84 292 GLU A CA 1
ATOM 2137 C C . GLU A 1 295 ? 26.421 15.587 -7.515 1.00 31.16 292 GLU A C 1
ATOM 2138 O O . GLU A 1 295 ? 27.555 16.037 -7.704 1.00 29.90 292 GLU A O 1
ATOM 2144 N N . ARG A 1 296 ? 25.374 16.357 -7.238 1.00 29.14 293 ARG A N 1
ATOM 2145 C CA . ARG A 1 296 ? 25.494 17.805 -7.125 1.00 27.72 293 ARG A CA 1
ATOM 2146 C C . ARG A 1 296 ? 26.421 18.168 -5.966 1.00 26.44 293 ARG A C 1
ATOM 2147 O O . ARG A 1 296 ? 27.249 19.070 -6.080 1.00 25.42 293 ARG A O 1
ATOM 2155 N N . ARG A 1 297 ? 26.284 17.455 -4.853 1.00 26.14 294 ARG A N 1
ATOM 2156 C CA . ARG A 1 297 ? 27.109 17.715 -3.682 1.00 26.92 294 ARG A CA 1
ATOM 2157 C C . ARG A 1 297 ? 28.587 17.471 -3.979 1.00 27.66 294 ARG A C 1
ATOM 2158 O O . ARG A 1 297 ? 29.453 18.211 -3.515 1.00 25.75 294 ARG A O 1
ATOM 2166 N N . LEU A 1 298 ? 28.872 16.428 -4.751 1.00 28.22 295 LEU A N 1
ATOM 2167 C CA . LEU A 1 298 ? 30.249 16.104 -5.105 1.00 28.90 295 LEU A CA 1
ATOM 2168 C C . LEU A 1 298 ? 30.839 17.140 -6.050 1.00 27.26 295 LEU A C 1
ATOM 2169 O O . LEU A 1 298 ? 32.028 17.454 -5.974 1.00 27.59 295 LEU A O 1
ATOM 2174 N N . ALA A 1 299 ? 30.008 17.663 -6.945 1.00 25.65 296 ALA A N 1
ATOM 2175 C CA . ALA A 1 299 ? 30.454 18.672 -7.894 1.00 24.40 296 ALA A CA 1
ATOM 2176 C C . ALA A 1 299 ? 30.853 19.924 -7.120 1.00 23.38 296 ALA A C 1
ATOM 2177 O O . ALA A 1 299 ? 31.814 20.610 -7.480 1.00 23.08 296 ALA A O 1
ATOM 2179 N N . ALA A 1 300 ? 30.110 20.213 -6.054 1.00 21.88 297 ALA A N 1
ATOM 2180 C CA . ALA A 1 300 ? 30.388 21.379 -5.224 1.00 21.30 297 ALA A CA 1
ATOM 2181 C C . ALA A 1 300 ? 31.664 21.137 -4.431 1.00 22.70 297 ALA A C 1
ATOM 2182 O O . ALA A 1 300 ? 32.454 22.055 -4.198 1.00 21.53 297 ALA A O 1
ATOM 2184 N N . ARG A 1 301 ? 31.870 19.892 -4.019 1.00 23.67 298 ARG A N 1
ATOM 2185 C CA . ARG A 1 301 ? 33.065 19.552 -3.265 1.00 25.40 298 ARG A CA 1
ATOM 2186 C C . ARG A 1 301 ? 34.283 19.762 -4.162 1.00 24.61 298 ARG A C 1
ATOM 2187 O O . ARG A 1 301 ? 35.298 20.306 -3.723 1.00 24.27 298 ARG A O 1
ATOM 2195 N N . ASP A 1 302 ? 34.177 19.345 -5.422 1.00 24.83 299 ASP A N 1
ATOM 2196 C CA . ASP A 1 302 ? 35.281 19.507 -6.364 1.00 26.07 299 ASP A CA 1
ATOM 2197 C C . ASP A 1 302 ? 35.635 20.978 -6.550 1.00 24.59 299 ASP A C 1
ATOM 2198 O O . ASP A 1 302 ? 36.811 21.331 -6.655 1.00 23.81 299 ASP A O 1
ATOM 2203 N N . VAL A 1 303 ? 34.619 21.835 -6.589 1.00 22.89 300 VAL A N 1
ATOM 2204 C CA . VAL A 1 303 ? 34.848 23.265 -6.747 1.00 22.46 300 VAL A CA 1
ATOM 2205 C C . VAL A 1 303 ? 35.540 23.821 -5.507 1.00 21.51 300 VAL A C 1
ATOM 2206 O O . VAL A 1 303 ? 36.475 24.618 -5.612 1.00 23.96 300 VAL A O 1
ATOM 2210 N N . ALA A 1 304 ? 35.089 23.401 -4.330 1.00 20.64 301 ALA A N 1
ATOM 2211 C CA . ALA A 1 304 ? 35.706 23.869 -3.094 1.00 21.02 301 ALA A CA 1
ATOM 2212 C C . ALA A 1 304 ? 37.182 23.474 -3.084 1.00 23.55 301 ALA A C 1
ATOM 2213 O O . ALA A 1 304 ? 38.043 24.267 -2.695 1.00 23.07 301 ALA A O 1
ATOM 2215 N N . ASP A 1 305 ? 37.472 22.247 -3.512 1.00 24.68 302 ASP A N 1
ATOM 2216 C CA . ASP A 1 305 ? 38.854 21.775 -3.554 1.00 27.03 302 ASP A CA 1
ATOM 2217 C C . ASP A 1 305 ? 39.669 22.618 -4.526 1.00 26.95 302 ASP A C 1
ATOM 2218 O O . ASP A 1 305 ? 40.804 22.995 -4.234 1.00 28.59 302 ASP A O 1
ATOM 2223 N N . ALA A 1 306 ? 39.081 22.905 -5.684 1.00 26.66 303 ALA A N 1
ATOM 2224 C CA . ALA A 1 306 ? 39.749 23.694 -6.711 1.00 27.43 303 ALA A CA 1
ATOM 2225 C C . ALA A 1 306 ? 40.067 25.100 -6.217 1.00 26.88 303 ALA A C 1
ATOM 2226 O O . ALA A 1 306 ? 41.086 25.680 -6.594 1.00 27.88 303 ALA A O 1
ATOM 2228 N N . LEU A 1 307 ? 39.197 25.642 -5.370 1.00 25.00 304 LEU A N 1
ATOM 2229 C CA . LEU A 1 307 ? 39.396 26.979 -4.823 1.00 25.55 304 LEU A CA 1
ATOM 2230 C C . LEU A 1 307 ? 40.130 26.928 -3.485 1.00 25.93 304 LEU A C 1
ATOM 2231 O O . LEU A 1 307 ? 40.290 27.951 -2.818 1.00 26.05 304 LEU A O 1
ATOM 2236 N N . ASP A 1 308 ? 40.568 25.729 -3.107 1.00 26.02 305 ASP A N 1
ATOM 2237 C CA . ASP A 1 308 ? 41.286 25.499 -1.856 1.00 27.21 305 ASP A CA 1
ATOM 2238 C C . ASP A 1 308 ? 40.549 25.995 -0.614 1.00 26.44 305 ASP A C 1
ATOM 2239 O O . ASP A 1 308 ? 41.151 26.605 0.272 1.00 25.10 305 ASP A O 1
ATOM 2244 N N . LEU A 1 309 ? 39.247 25.728 -0.548 1.00 24.60 306 LEU A N 1
ATOM 2245 C CA . LEU A 1 309 ? 38.442 26.134 0.599 1.00 24.93 306 LEU A CA 1
ATOM 2246 C C . LEU A 1 309 ? 38.201 24.955 1.535 1.00 25.49 306 LEU A C 1
ATOM 2247 O O . LEU A 1 309 ? 37.883 23.853 1.086 1.00 25.44 306 LEU A O 1
ATOM 2252 N N . PRO A 1 310 ? 38.359 25.165 2.851 1.00 25.85 307 PRO A N 1
ATOM 2253 C CA . PRO A 1 310 ? 38.125 24.058 3.784 1.00 26.88 307 PRO A CA 1
ATOM 2254 C C . PRO A 1 310 ? 36.635 23.718 3.770 1.00 28.28 307 PRO A C 1
ATOM 2255 O O . PRO A 1 310 ? 35.790 24.610 3.792 1.00 25.28 307 PRO A O 1
ATOM 2259 N N . ILE A 1 311 ? 36.316 22.430 3.723 1.00 28.00 308 ILE A N 1
ATOM 2260 C CA . ILE A 1 311 ? 34.922 22.003 3.682 1.00 29.42 308 ILE A CA 1
ATOM 2261 C C . ILE A 1 311 ? 34.295 21.872 5.069 1.00 28.82 308 ILE A C 1
ATOM 2262 O O . ILE A 1 311 ? 34.858 21.238 5.962 1.00 30.21 308 ILE A O 1
ATOM 2267 N N . GLY A 1 312 ? 33.128 22.490 5.244 1.00 26.10 309 GLY A N 1
ATOM 2268 C CA . GLY A 1 312 ? 32.433 22.429 6.519 1.00 25.24 309 GLY A CA 1
ATOM 2269 C C . GLY A 1 312 ? 31.288 21.433 6.460 1.00 24.14 309 GLY A C 1
ATOM 2270 O O . GLY A 1 312 ? 30.941 20.957 5.382 1.00 25.45 309 GLY A O 1
ATOM 2271 N N . ASN A 1 313 ? 30.699 21.115 7.607 1.00 24.48 310 ASN A N 1
ATOM 2272 C CA . ASN A 1 313 ? 29.590 20.164 7.652 1.00 25.07 310 ASN A CA 1
ATOM 2273 C C . ASN A 1 313 ? 28.301 20.792 7.137 1.00 22.70 310 ASN A C 1
ATOM 2274 O O . ASN A 1 313 ? 28.141 22.010 7.173 1.00 22.62 310 ASN A O 1
ATOM 2279 N N . ALA A 1 314 ? 27.387 19.954 6.655 1.00 22.08 311 ALA A N 1
ATOM 2280 C CA . ALA A 1 314 ? 26.103 20.438 6.153 1.00 20.38 311 ALA A CA 1
ATOM 2281 C C . ALA A 1 314 ? 25.426 21.210 7.286 1.00 19.69 311 ALA A C 1
ATOM 2282 O O . ALA A 1 314 ? 25.640 20.909 8.458 1.00 21.29 311 ALA A O 1
ATOM 2284 N N . VAL A 1 315 ? 24.612 22.206 6.949 1.00 18.11 312 VAL A N 1
ATOM 2285 C CA . VAL A 1 315 ? 23.961 22.990 7.988 1.00 18.21 312 VAL A CA 1
ATOM 2286 C C . VAL A 1 315 ? 22.445 22.871 7.988 1.00 17.88 312 VAL A C 1
ATOM 2287 O O . VAL A 1 315 ? 21.842 22.436 7.011 1.00 18.37 312 VAL A O 1
ATOM 2291 N N . ASP A 1 316 ? 21.841 23.262 9.103 1.00 17.41 313 ASP A N 1
ATOM 2292 C CA . ASP A 1 316 ? 20.396 23.192 9.274 1.00 18.23 313 ASP A CA 1
ATOM 2293 C C . ASP A 1 316 ? 19.671 24.419 8.741 1.00 18.35 313 ASP A C 1
ATOM 2294 O O . ASP A 1 316 ? 18.497 24.337 8.370 1.00 18.42 313 ASP A O 1
ATOM 2299 N N . PHE A 1 317 ? 20.361 25.558 8.701 1.00 18.12 314 PHE A N 1
ATOM 2300 C CA . PHE A 1 317 ? 19.726 26.784 8.236 1.00 16.88 314 PHE A CA 1
ATOM 2301 C C . PHE A 1 317 ? 19.612 26.844 6.716 1.00 16.31 314 PHE A C 1
ATOM 2302 O O . PHE A 1 317 ? 20.275 26.092 6.002 1.00 17.36 314 PHE A O 1
ATOM 2310 N N . TRP A 1 318 ? 18.751 27.731 6.230 1.00 15.56 315 TRP A N 1
ATOM 2311 C CA . TRP A 1 318 ? 18.508 27.845 4.797 1.00 14.44 315 TRP A CA 1
ATOM 2312 C C . TRP A 1 318 ? 19.253 28.988 4.113 1.00 15.30 315 TRP A C 1
ATOM 2313 O O . TRP A 1 318 ? 19.542 30.012 4.730 1.00 17.11 315 TRP A O 1
ATOM 2324 N N . THR A 1 319 ? 19.565 28.803 2.831 1.00 14.15 316 THR A N 1
ATOM 2325 C CA . THR A 1 319 ? 20.242 29.829 2.051 1.00 15.58 316 THR A CA 1
ATOM 2326 C C . THR A 1 319 ? 19.763 29.751 0.614 1.00 16.01 316 THR A C 1
ATOM 2327 O O . THR A 1 319 ? 19.2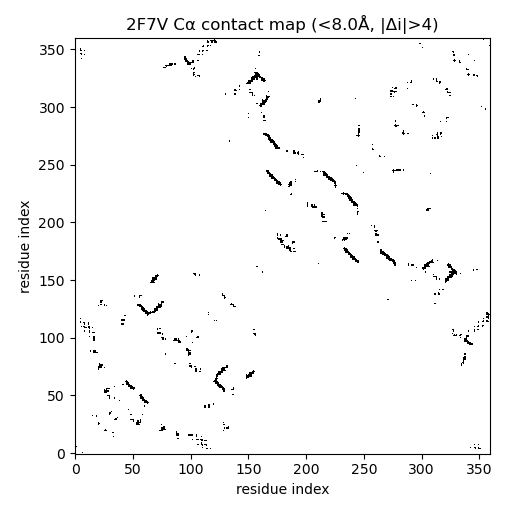17 28.729 0.175 1.00 15.26 316 THR A O 1
ATOM 2331 N N . GLU A 1 320 ? 19.991 30.830 -0.123 1.00 15.43 317 GLU A N 1
ATOM 2332 C CA . GLU A 1 320 ? 19.596 30.879 -1.519 1.00 15.24 317 GLU A CA 1
ATOM 2333 C C . GLU A 1 320 ? 20.520 30.096 -2.447 1.00 14.44 317 GLU A C 1
ATOM 2334 O O . GLU A 1 320 ? 20.332 30.091 -3.664 1.00 15.97 317 GLU A O 1
ATOM 2340 N N . ALA A 1 321 ? 21.523 29.428 -1.881 1.00 15.35 318 ALA A N 1
ATOM 2341 C CA . ALA A 1 321 ? 22.395 28.603 -2.703 1.00 15.43 318 ALA A CA 1
ATOM 2342 C C . ALA A 1 321 ? 21.473 27.520 -3.275 1.00 15.56 318 ALA A C 1
ATOM 2343 O O . ALA A 1 321 ? 21.689 27.001 -4.371 1.00 14.36 318 ALA A O 1
ATOM 2345 N N . SER A 1 322 ? 20.429 27.198 -2.517 1.00 16.24 319 SER A N 1
ATOM 2346 C CA . SER A 1 322 ? 19.442 26.204 -2.934 1.00 15.40 319 SER A CA 1
ATOM 2347 C C . SER A 1 322 ? 18.798 26.570 -4.263 1.00 15.82 319 SER A C 1
ATOM 2348 O O . SER A 1 322 ? 18.534 25.699 -5.099 1.00 16.83 319 SER A O 1
ATOM 2351 N N . LEU A 1 323 ? 18.543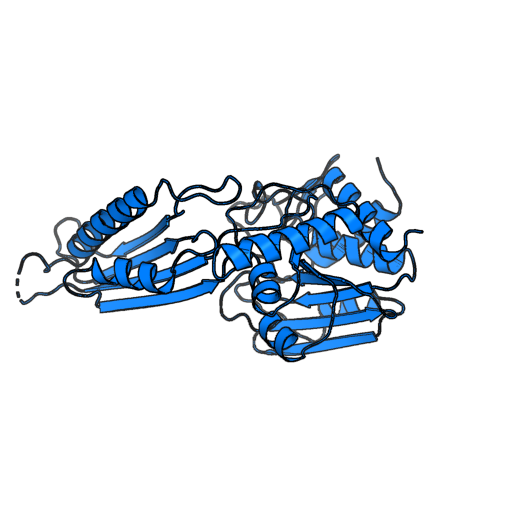 27.860 -4.450 1.00 15.79 320 LEU A N 1
ATOM 2352 C CA . LEU A 1 323 ? 17.910 28.350 -5.671 1.00 15.45 320 LEU A CA 1
ATOM 2353 C C . LEU A 1 323 ? 18.834 28.200 -6.873 1.00 16.63 320 LEU A C 1
ATOM 2354 O O . LEU A 1 323 ? 18.403 27.751 -7.933 1.00 15.77 320 LEU A O 1
ATOM 2359 N N . PHE A 1 324 ? 20.099 28.581 -6.712 1.00 16.47 321 PHE A N 1
ATOM 2360 C CA . PHE A 1 324 ? 21.058 28.451 -7.805 1.00 16.76 321 PHE A CA 1
ATOM 2361 C C . PHE A 1 324 ? 21.249 26.972 -8.147 1.00 17.40 321 PHE A C 1
ATOM 2362 O O . PHE A 1 324 ? 21.351 26.603 -9.317 1.00 17.60 321 PHE A O 1
ATOM 2370 N N . SER A 1 325 ? 21.292 26.127 -7.122 1.00 16.68 322 SER A N 1
ATOM 2371 C CA . SER A 1 325 ? 21.476 24.699 -7.340 1.00 18.19 322 SER A CA 1
ATOM 2372 C C . SER A 1 325 ? 20.287 24.109 -8.092 1.00 18.80 322 SER A C 1
ATOM 2373 O O . SER A 1 325 ? 20.461 23.302 -9.005 1.00 19.28 322 SER A O 1
ATOM 2376 N N . ALA A 1 326 ? 19.080 24.509 -7.706 1.00 18.57 323 ALA A N 1
ATOM 2377 C CA . ALA A 1 326 ? 17.878 24.017 -8.370 1.00 19.77 323 ALA A CA 1
ATOM 2378 C C . ALA A 1 326 ? 17.844 24.552 -9.802 1.00 20.18 323 ALA A C 1
ATOM 2379 O O . ALA A 1 326 ? 17.201 23.972 -10.681 1.00 22.25 323 ALA A O 1
ATOM 2381 N N . GLY A 1 327 ? 18.546 25.660 -10.025 1.00 20.24 324 GLY A N 1
ATOM 2382 C CA . GLY A 1 327 ? 18.606 26.269 -11.344 1.00 20.72 324 GLY A CA 1
ATOM 2383 C C . GLY A 1 327 ? 19.658 25.650 -12.251 1.00 21.82 324 GLY A C 1
ATOM 2384 O O . GLY A 1 327 ? 19.810 26.058 -13.407 1.00 23.23 324 GLY A O 1
ATOM 2385 N N . GLY A 1 328 ? 20.401 24.679 -11.729 1.00 22.12 325 GLY A N 1
ATOM 2386 C CA . GLY A 1 328 ? 21.409 24.014 -12.535 1.00 21.93 325 GLY A CA 1
ATOM 2387 C C . GLY A 1 328 ? 22.852 24.406 -12.275 1.00 23.23 325 GLY A C 1
ATOM 2388 O O . GLY A 1 328 ? 23.759 23.896 -12.938 1.00 23.13 325 GLY A O 1
ATOM 2389 N N . TYR A 1 329 ? 23.079 25.311 -11.327 1.00 20.81 326 TYR A N 1
ATOM 2390 C CA . TYR A 1 329 ? 24.441 25.728 -11.013 1.00 20.84 326 TYR A CA 1
ATOM 2391 C C . TYR A 1 329 ? 25.019 24.905 -9.882 1.00 20.49 326 TYR A C 1
ATOM 2392 O O . TYR A 1 329 ? 24.303 24.504 -8.969 1.00 20.59 326 TYR A O 1
ATOM 2401 N N . THR A 1 330 ? 26.321 24.651 -9.950 1.00 20.43 327 THR A N 1
ATOM 2402 C CA . THR A 1 330 ? 26.990 23.965 -8.860 1.00 19.75 327 THR A CA 1
ATOM 2403 C C . THR A 1 330 ? 27.033 25.111 -7.857 1.00 19.54 327 THR A C 1
ATOM 2404 O O . THR A 1 330 ? 27.421 26.223 -8.211 1.00 18.78 327 THR A O 1
ATOM 2408 N N . ALA A 1 331 ? 26.615 24.863 -6.620 1.00 19.14 328 ALA A N 1
ATOM 2409 C CA . ALA A 1 331 ? 26.579 25.933 -5.636 1.00 18.88 328 ALA A CA 1
ATOM 2410 C C . ALA A 1 331 ? 27.053 25.533 -4.250 1.00 19.05 328 ALA A C 1
ATOM 2411 O O . ALA A 1 331 ? 26.919 24.384 -3.840 1.00 19.72 328 ALA A O 1
ATOM 2413 N N . LEU A 1 332 ? 27.621 26.498 -3.538 1.00 19.81 329 LEU A N 1
ATOM 2414 C CA . LEU A 1 332 ? 28.075 26.269 -2.178 1.00 19.26 329 LEU A CA 1
ATOM 2415 C C . LEU A 1 332 ? 27.856 27.528 -1.353 1.00 17.84 329 LEU A C 1
ATOM 2416 O O . LEU A 1 332 ? 27.693 28.628 -1.896 1.00 18.95 329 LEU A O 1
ATOM 2421 N N . VAL A 1 333 ? 27.826 27.357 -0.039 1.00 15.58 330 VAL A N 1
ATOM 2422 C CA . VAL A 1 333 ? 27.610 28.464 0.880 1.00 15.84 330 VAL A CA 1
ATOM 2423 C C . VAL A 1 333 ? 28.968 28.766 1.499 1.00 16.60 330 VAL A C 1
ATOM 2424 O O . VAL A 1 333 ? 29.656 27.857 1.951 1.00 17.11 330 VAL A O 1
ATOM 2428 N N . TYR A 1 334 ? 29.350 30.037 1.523 1.00 15.43 331 TYR A N 1
ATOM 2429 C CA . TYR A 1 334 ? 30.658 30.402 2.057 1.00 15.95 331 TYR A CA 1
ATOM 2430 C C . TYR A 1 334 ? 30.660 31.828 2.578 1.00 15.78 331 TYR A C 1
ATOM 2431 O O . TYR A 1 334 ? 30.354 32.762 1.847 1.00 16.92 331 TYR A O 1
ATOM 2440 N N . GLY A 1 335 ? 31.000 31.998 3.850 1.00 15.29 332 GLY A N 1
ATOM 2441 C CA . GLY A 1 335 ? 31.030 33.334 4.406 1.00 14.43 332 GLY A CA 1
ATOM 2442 C C . GLY A 1 335 ? 31.648 33.370 5.787 1.00 15.72 332 GLY A C 1
ATOM 2443 O O . GLY A 1 335 ? 31.703 32.349 6.468 1.00 16.49 332 GLY A O 1
ATOM 2444 N N . PRO A 1 336 ? 32.113 34.545 6.233 1.00 17.28 333 PRO A N 1
ATOM 2445 C CA . PRO A 1 336 ? 32.733 34.718 7.546 1.00 18.16 333 PRO A CA 1
ATOM 2446 C C . PRO A 1 336 ? 31.681 34.798 8.648 1.00 18.38 333 PRO A C 1
ATOM 2447 O O . PRO A 1 336 ? 30.537 35.179 8.399 1.00 18.65 333 PRO A O 1
ATOM 2451 N N . GLY A 1 337 ? 32.070 34.434 9.865 1.00 19.72 334 GLY A N 1
ATOM 2452 C CA . GLY A 1 337 ? 31.144 34.505 10.978 1.00 19.74 334 GLY A CA 1
ATOM 2453 C C . GLY A 1 337 ? 30.430 33.216 11.332 1.00 20.22 334 GLY A C 1
ATOM 2454 O O . GLY A 1 337 ? 30.423 32.253 10.562 1.00 19.98 334 GLY A O 1
ATOM 2455 N N . ASP A 1 338 ? 29.811 33.221 12.507 1.00 21.18 335 ASP A N 1
ATOM 2456 C CA . ASP A 1 338 ? 29.083 32.071 13.033 1.00 22.51 335 ASP A CA 1
ATOM 2457 C C . ASP A 1 338 ? 27.587 32.375 13.012 1.00 22.27 335 ASP A C 1
ATOM 2458 O O . ASP A 1 338 ? 27.153 33.444 13.456 1.00 21.66 335 ASP A O 1
ATOM 2463 N N . ILE A 1 339 ? 26.801 31.437 12.496 1.00 22.82 336 ILE A N 1
ATOM 2464 C CA . ILE A 1 339 ? 25.356 31.609 12.423 1.00 24.78 336 ILE A CA 1
ATOM 2465 C C . ILE A 1 339 ? 24.782 31.890 13.814 1.00 24.70 336 ILE A C 1
ATOM 2466 O O . ILE A 1 339 ? 23.684 32.431 13.947 1.00 23.63 336 ILE A O 1
ATOM 2471 N N . ALA A 1 340 ? 25.534 31.526 14.849 1.00 26.39 337 ALA A N 1
ATOM 2472 C CA . ALA A 1 340 ? 25.101 31.742 16.226 1.00 26.40 337 ALA A CA 1
ATOM 2473 C C . ALA A 1 340 ? 24.882 33.225 16.531 1.00 26.69 337 ALA A C 1
ATOM 2474 O O . ALA A 1 340 ? 24.056 33.571 17.375 1.00 26.33 337 ALA A O 1
ATOM 2476 N N . GLN A 1 341 ? 25.625 34.099 15.854 1.00 24.74 338 GLN A N 1
ATOM 2477 C CA . GLN A 1 341 ? 25.484 35.539 16.072 1.00 24.56 338 GLN A CA 1
ATOM 2478 C C . GLN A 1 341 ? 24.442 36.182 15.170 1.00 24.43 338 GLN A C 1
ATOM 2479 O O . GLN A 1 341 ? 24.075 37.342 15.363 1.00 22.75 338 GLN A O 1
ATOM 2485 N N . ALA A 1 342 ? 23.968 35.434 14.180 1.00 24.53 339 ALA A N 1
ATOM 2486 C CA . ALA A 1 342 ? 22.968 35.958 13.263 1.00 25.66 339 ALA A CA 1
ATOM 2487 C C . ALA A 1 342 ? 21.649 36.225 13.979 1.00 25.33 339 ALA A C 1
ATOM 2488 O O . ALA A 1 342 ? 21.177 35.403 14.765 1.00 24.99 339 ALA A O 1
ATOM 2490 N N . HIS A 1 343 ? 21.067 37.386 13.699 1.00 25.67 340 HIS A N 1
ATOM 2491 C CA . HIS A 1 343 ? 19.791 37.793 14.276 1.00 29.06 340 HIS A CA 1
ATOM 2492 C C . HIS A 1 343 ? 19.816 37.900 15.797 1.00 28.19 340 HIS A C 1
ATOM 2493 O O . HIS A 1 343 ? 18.819 37.614 16.459 1.00 29.70 340 HIS A O 1
ATOM 2500 N N . THR A 1 344 ? 20.955 38.305 16.350 1.00 26.67 341 THR A N 1
ATOM 2501 C CA . THR A 1 344 ? 21.079 38.458 17.797 1.00 26.04 341 THR A CA 1
ATOM 2502 C C . THR A 1 344 ? 21.392 39.905 18.142 1.00 24.98 341 THR A C 1
ATOM 2503 O O . THR A 1 344 ? 21.884 40.664 17.305 1.00 23.60 341 THR A O 1
ATOM 2507 N N . ALA A 1 345 ? 21.097 40.289 19.379 1.00 24.16 342 ALA A N 1
ATOM 2508 C CA . ALA A 1 345 ? 21.396 41.639 19.826 1.00 23.43 342 ALA A CA 1
ATOM 2509 C C . ALA A 1 345 ? 22.919 41.722 19.859 1.00 23.91 342 ALA A C 1
ATOM 2510 O O . ALA A 1 345 ? 23.586 40.750 20.212 1.00 25.24 342 ALA A O 1
ATOM 2512 N N . ASP A 1 346 ? 23.463 42.872 19.480 1.00 22.72 343 ASP A N 1
ATOM 2513 C CA . ASP A 1 346 ? 24.907 43.072 19.459 1.00 24.40 343 ASP A CA 1
ATOM 2514 C C . ASP A 1 346 ? 25.619 42.020 18.616 1.00 23.73 343 ASP A C 1
ATOM 2515 O O . ASP A 1 346 ? 26.664 41.478 18.995 1.00 23.81 343 ASP A O 1
ATOM 2520 N N . GLU A 1 347 ? 25.024 41.746 17.461 1.00 21.39 344 GLU A N 1
ATOM 2521 C CA . GLU A 1 347 ? 25.552 40.799 16.491 1.00 21.10 344 GLU A CA 1
ATOM 2522 C C . GLU A 1 347 ? 27.011 41.137 16.202 1.00 20.90 344 GLU A C 1
ATOM 2523 O O . GLU A 1 347 ? 27.353 42.299 15.983 1.00 20.17 344 GLU A O 1
ATOM 2529 N N . PHE A 1 348 ? 27.872 40.127 16.187 1.00 20.16 345 PHE A N 1
ATOM 2530 C CA . PHE A 1 348 ? 29.280 40.383 15.926 1.00 21.34 345 PHE A CA 1
ATOM 2531 C C . PHE A 1 348 ? 29.917 39.343 15.018 1.00 21.10 345 PHE A C 1
ATOM 2532 O O . PHE A 1 348 ? 29.349 38.278 14.766 1.00 20.18 345 PHE A O 1
ATOM 2540 N N . VAL A 1 349 ? 31.097 39.684 14.514 1.00 21.19 346 VAL A N 1
ATOM 2541 C CA . VAL A 1 349 ? 31.894 38.791 13.685 1.00 21.24 346 VAL A CA 1
ATOM 2542 C C . VAL A 1 349 ? 33.331 39.108 14.090 1.00 20.63 346 VAL A C 1
ATOM 2543 O O . VAL A 1 349 ? 33.696 40.273 14.241 1.00 21.24 346 VAL A O 1
ATOM 2547 N N . THR A 1 350 ? 34.139 38.079 14.301 1.00 20.68 347 THR A N 1
ATOM 2548 C CA . THR A 1 350 ? 35.520 38.295 14.724 1.00 20.29 347 THR A CA 1
ATOM 2549 C C . THR A 1 350 ? 36.420 38.800 13.612 1.00 20.10 347 THR A C 1
ATOM 2550 O O . THR A 1 350 ? 36.188 38.528 12.431 1.00 17.39 347 THR A O 1
ATOM 2554 N N . LEU A 1 351 ? 37.453 39.547 13.991 1.00 19.59 348 LEU A N 1
ATOM 2555 C CA . LEU A 1 351 ? 38.405 40.048 13.011 1.00 20.56 348 LEU A CA 1
ATOM 2556 C C . LEU A 1 351 ? 39.094 38.854 12.354 1.00 19.34 348 LEU A C 1
ATOM 2557 O O . LEU A 1 351 ? 39.470 38.909 11.184 1.00 19.69 348 LEU A O 1
ATOM 2562 N N . ALA A 1 352 ? 39.254 37.775 13.115 1.00 20.75 349 ALA A N 1
ATOM 2563 C CA . ALA A 1 352 ? 39.899 36.570 12.605 1.00 20.08 349 ALA A CA 1
ATOM 2564 C C . ALA A 1 352 ? 39.091 35.988 11.448 1.00 19.79 349 ALA A C 1
ATOM 2565 O O . ALA A 1 352 ? 39.654 35.578 10.432 1.00 19.03 349 ALA A O 1
ATOM 2567 N N . GLN A 1 353 ? 37.770 35.949 11.610 1.00 19.28 350 GLN A N 1
ATOM 2568 C CA . GLN A 1 353 ? 36.889 35.434 10.568 1.00 18.52 350 GLN A CA 1
ATOM 2569 C C . GLN A 1 353 ? 36.926 36.345 9.351 1.00 18.06 350 GLN A C 1
ATOM 2570 O O . GLN A 1 353 ? 37.016 35.884 8.215 1.00 17.30 350 GLN A O 1
ATOM 2576 N N . LEU A 1 354 ? 36.856 37.646 9.592 1.00 17.86 351 LEU A N 1
ATOM 2577 C CA . LEU A 1 354 ? 36.901 38.613 8.509 1.00 20.15 351 LEU A CA 1
ATOM 2578 C C . LEU A 1 354 ? 38.214 38.471 7.731 1.00 18.57 351 LEU A C 1
ATOM 2579 O O . LEU A 1 354 ? 38.221 38.453 6.501 1.00 16.87 351 LEU A O 1
ATOM 2584 N N . GLN A 1 355 ? 39.322 38.352 8.455 1.00 19.96 352 GLN A N 1
ATOM 2585 C CA . GLN A 1 355 ? 40.632 38.224 7.819 1.00 18.77 352 GLN A CA 1
ATOM 2586 C C . GLN A 1 355 ? 40.755 36.955 6.981 1.00 18.08 352 GLN A C 1
ATOM 2587 O O . GLN A 1 355 ? 41.260 36.983 5.856 1.00 18.90 352 GLN A O 1
ATOM 2593 N N . ARG A 1 356 ? 40.300 35.836 7.531 1.00 19.40 353 ARG A N 1
ATOM 2594 C CA . ARG A 1 356 ? 40.380 34.576 6.812 1.00 19.48 353 ARG A CA 1
ATOM 2595 C C . ARG A 1 356 ? 39.562 34.617 5.528 1.00 18.96 353 ARG A C 1
ATOM 2596 O O . ARG A 1 356 ? 40.026 34.189 4.469 1.00 19.12 353 ARG A O 1
ATOM 2604 N N . TYR A 1 357 ? 38.348 35.151 5.619 1.00 18.60 354 TYR A N 1
ATOM 2605 C CA . TYR A 1 357 ? 37.480 35.224 4.455 1.00 16.04 354 TYR A CA 1
ATOM 2606 C C . TYR A 1 357 ? 38.009 36.174 3.383 1.00 16.96 354 TYR A C 1
ATOM 2607 O O . TYR A 1 357 ? 38.068 35.808 2.211 1.00 15.72 354 TYR A O 1
ATOM 2616 N N . VAL A 1 358 ? 38.396 37.389 3.768 1.00 17.78 355 VAL A N 1
ATOM 2617 C CA . VAL A 1 358 ? 38.896 38.335 2.774 1.00 18.15 355 VAL A CA 1
ATOM 2618 C C . VAL A 1 358 ? 40.178 37.846 2.103 1.00 17.30 355 VAL A C 1
ATOM 2619 O O . VAL A 1 358 ? 40.377 38.052 0.905 1.00 16.82 355 VAL A O 1
ATOM 2623 N N . GLU A 1 359 ? 41.053 37.194 2.861 1.00 19.74 356 GLU A N 1
ATOM 2624 C CA . GLU A 1 359 ? 42.279 36.685 2.261 1.00 19.58 356 GLU A CA 1
ATOM 2625 C C . GLU A 1 359 ? 41.933 35.595 1.251 1.00 19.27 356 GLU A C 1
ATOM 2626 O O . GLU A 1 359 ? 42.549 35.502 0.191 1.00 19.52 356 GLU A O 1
ATOM 2632 N N . SER A 1 360 ? 40.930 34.784 1.570 1.00 19.47 357 SER A N 1
ATOM 2633 C CA . SER A 1 360 ? 40.529 33.711 0.672 1.00 19.46 357 SER A CA 1
ATOM 2634 C C . SER A 1 360 ? 39.922 34.217 -0.639 1.00 19.24 357 SER A C 1
ATOM 2635 O O . SER A 1 360 ? 40.318 33.779 -1.721 1.00 18.02 357 SER A O 1
ATOM 2638 N N . VAL A 1 361 ? 38.969 35.142 -0.556 1.00 18.69 358 VAL A N 1
ATOM 2639 C CA . VAL A 1 361 ? 38.345 35.642 -1.774 1.00 18.41 358 VAL A CA 1
ATOM 2640 C C . VAL A 1 361 ? 39.306 36.516 -2.575 1.00 19.16 358 VAL A C 1
ATOM 2641 O O . VAL A 1 361 ? 39.207 36.577 -3.798 1.00 19.98 358 VAL A O 1
ATOM 2645 N N . ASN A 1 362 ? 40.242 37.178 -1.896 1.00 19.30 359 ASN A N 1
ATOM 2646 C CA . ASN A 1 362 ? 41.227 37.993 -2.604 1.00 19.84 359 ASN A CA 1
ATOM 2647 C C . ASN A 1 362 ? 42.112 37.029 -3.392 1.00 19.60 359 ASN A C 1
ATOM 2648 O O . ASN A 1 362 ? 42.498 37.300 -4.532 1.00 20.46 359 ASN A O 1
ATOM 2653 N N . ARG A 1 363 ? 42.426 35.897 -2.772 1.00 20.11 360 ARG A N 1
ATOM 2654 C CA . ARG A 1 363 ? 43.243 34.877 -3.416 1.00 20.14 360 ARG A CA 1
ATOM 2655 C C . ARG A 1 363 ? 42.533 34.341 -4.656 1.00 20.04 360 ARG A C 1
ATOM 2656 O O . ARG A 1 363 ? 43.135 34.214 -5.719 1.00 19.62 360 ARG A O 1
ATOM 2664 N N . ILE A 1 364 ? 41.250 34.031 -4.515 1.00 19.28 361 ILE A N 1
ATOM 2665 C CA . ILE A 1 364 ? 40.464 33.505 -5.626 1.00 20.33 361 ILE A CA 1
ATOM 2666 C C . ILE A 1 364 ? 40.406 34.499 -6.777 1.00 19.78 361 ILE A C 1
ATOM 2667 O O . ILE A 1 364 ? 40.585 34.135 -7.941 1.00 21.57 361 ILE A O 1
ATOM 2672 N N . ILE A 1 365 ? 40.170 35.758 -6.436 1.00 20.15 362 ILE A N 1
ATOM 2673 C CA . ILE A 1 365 ? 40.048 36.821 -7.420 1.00 20.76 362 ILE A CA 1
ATOM 2674 C C . ILE A 1 365 ? 41.354 37.373 -7.981 1.00 21.01 362 ILE A C 1
ATOM 2675 O O . ILE A 1 365 ? 41.512 37.480 -9.198 1.00 22.30 362 ILE A O 1
ATOM 2680 N N . ASN A 1 366 ? 42.287 37.713 -7.100 1.00 21.45 363 ASN A N 1
ATOM 2681 C CA . ASN A 1 366 ? 43.547 38.320 -7.528 1.00 21.62 363 ASN A CA 1
ATOM 2682 C C . ASN A 1 366 ? 44.810 37.471 -7.412 1.00 23.26 363 ASN A C 1
ATOM 2683 O O . ASN A 1 366 ? 45.849 37.829 -7.970 1.00 23.76 363 ASN A O 1
ATOM 2688 N N . GLY A 1 367 ? 44.723 36.359 -6.694 1.00 24.07 364 GLY A N 1
ATOM 2689 C CA . GLY A 1 367 ? 45.882 35.504 -6.501 1.00 24.17 364 GLY A CA 1
ATOM 2690 C C . GLY A 1 367 ? 46.476 34.868 -7.744 1.00 26.60 364 GLY A C 1
ATOM 2691 O O . GLY A 1 367 ? 45.802 34.698 -8.761 1.00 25.21 364 GLY A O 1
ATOM 2692 N N . SER A 1 368 ? 47.754 34.512 -7.653 1.00 26.97 365 SER A N 1
ATOM 2693 C CA . SER A 1 368 ? 48.463 33.882 -8.760 1.00 31.86 365 SER A CA 1
ATOM 2694 C C . SER A 1 368 ? 47.978 32.450 -8.973 1.00 32.79 365 SER A C 1
ATOM 2695 O O . SER A 1 368 ? 47.783 32.067 -10.143 1.00 34.97 365 SER A O 1
#

Sequence (360 aa):
HMTDLLASTLEHLETLVSFDTRNPPRAIAAEGGIFDYLRAQLPGFQVEVIDHGDGAVSLYAVRGTPKYLFNVHLDTVPDSPHWSADPHVMRRTEDRVIGLGVCDIKGAAAALVAAANAGDGDAAFLFSSDEEANDPRCIAAFLARGLPYDAVLVAEPTMSEAVLAHRGISSVLMRFAGRAGDPAASALHQAMRWGGKALDHVESLAHARFGGLTGLRFNIGRVDGGIKANMIAPAAELRFGFRPLPSMDVDGLLATFAGFADPAAAHFEETFRGPSLPSGDIARAEERRLAARDVADALDLPIGNAVDFWTEASLFSAGGYTALVYGPGDIAQAHTADEFVTLAQLQRYVESVNRIINGS

Radius of gyration: 22.04 Å; Cα contacts (8 Å, |Δi|>4): 837; chains: 1; bounding box: 71×48×49 Å